Protein AF-A0A7G6YTA0-F1 (afdb_monomer)

Structure (mmCIF, N/CA/C/O backbone):
data_AF-A0A7G6YTA0-F1
#
_entry.id   AF-A0A7G6YTA0-F1
#
loop_
_atom_site.group_PDB
_atom_site.id
_atom_site.type_symbol
_atom_site.label_atom_id
_atom_site.label_alt_id
_atom_site.label_comp_id
_atom_site.label_asym_id
_atom_site.label_entity_id
_atom_site.label_seq_id
_atom_site.pdbx_PDB_ins_code
_atom_site.Cartn_x
_atom_site.Cartn_y
_atom_site.Cartn_z
_atom_site.occupancy
_atom_site.B_iso_or_equiv
_atom_site.auth_seq_id
_atom_site.auth_comp_id
_atom_site.auth_asym_id
_atom_site.auth_atom_id
_atom_site.pdbx_PDB_model_num
ATOM 1 N N . MET A 1 1 ? -22.800 5.486 12.715 1.00 47.81 1 MET A N 1
ATOM 2 C CA . MET A 1 1 ? -21.846 6.496 13.231 1.00 47.81 1 MET A CA 1
ATOM 3 C C . MET A 1 1 ? -22.461 7.460 14.252 1.00 47.81 1 MET A C 1
ATOM 5 O O . MET A 1 1 ? -21.937 7.546 15.353 1.00 47.81 1 MET A O 1
ATOM 9 N N . GLN A 1 2 ? -23.603 8.112 13.969 1.00 45.19 2 GLN A N 1
ATOM 10 C CA . GLN A 1 2 ? -24.261 9.058 14.902 1.00 45.19 2 GLN A CA 1
ATOM 11 C C . GLN A 1 2 ? -24.688 8.468 16.266 1.00 45.19 2 GLN A C 1
ATOM 13 O O . GLN A 1 2 ? -24.854 9.216 17.223 1.00 45.19 2 GLN A O 1
ATOM 18 N N . LEU A 1 3 ? -24.843 7.145 16.382 1.00 51.22 3 LEU A N 1
ATOM 19 C CA . LEU A 1 3 ? -25.181 6.473 17.645 1.00 51.22 3 LEU A CA 1
ATOM 20 C C . LEU A 1 3 ? -23.978 6.293 18.592 1.00 51.22 3 LEU A C 1
ATOM 22 O O . LEU A 1 3 ? -24.170 6.315 19.799 1.00 51.22 3 LEU A O 1
ATOM 26 N N . LEU A 1 4 ? -22.748 6.182 18.070 1.00 53.38 4 LEU A N 1
ATOM 27 C CA . LEU A 1 4 ? -21.542 5.928 18.879 1.00 53.38 4 LEU A CA 1
ATOM 28 C C . LEU A 1 4 ? -21.017 7.183 19.581 1.00 53.38 4 LEU A C 1
ATOM 30 O O . LEU A 1 4 ? -20.584 7.117 20.724 1.00 53.38 4 LEU A O 1
ATOM 34 N N . LEU A 1 5 ? -21.123 8.341 18.925 1.00 53.06 5 LEU A N 1
ATOM 35 C CA . LEU A 1 5 ? -20.780 9.642 19.516 1.00 53.06 5 LEU A CA 1
ATOM 36 C C . LEU A 1 5 ? -21.841 10.149 20.508 1.00 53.06 5 LEU A C 1
ATOM 38 O O . LEU A 1 5 ? -21.578 11.078 21.264 1.00 53.06 5 LEU A O 1
ATOM 42 N N . ARG A 1 6 ? -23.041 9.552 20.509 1.00 55.59 6 ARG A N 1
ATOM 43 C CA . ARG A 1 6 ? -24.108 9.859 21.476 1.00 55.59 6 ARG A CA 1
ATOM 44 C C . ARG A 1 6 ? -23.996 9.059 22.769 1.00 55.59 6 ARG A C 1
ATOM 46 O O . ARG A 1 6 ? -24.686 9.385 23.734 1.00 55.59 6 ARG A O 1
ATOM 53 N N . ASP A 1 7 ? -23.127 8.052 22.814 1.00 65.00 7 ASP A N 1
ATOM 54 C CA . ASP A 1 7 ? -22.809 7.373 24.058 1.00 65.00 7 ASP A CA 1
ATOM 55 C C . ASP A 1 7 ? -21.939 8.287 24.934 1.00 65.00 7 ASP A C 1
ATOM 57 O O . ASP A 1 7 ? -20.710 8.370 24.814 1.00 65.00 7 ASP A O 1
ATOM 61 N N . SER A 1 8 ? -22.612 9.027 25.816 1.00 74.00 8 SER A N 1
ATOM 62 C CA . SER A 1 8 ? -21.974 9.957 26.751 1.00 74.00 8 SER A CA 1
ATOM 63 C C . SER A 1 8 ? -21.026 9.268 27.738 1.00 74.00 8 SER A C 1
ATOM 65 O O . SER A 1 8 ? -20.232 9.940 28.395 1.00 74.00 8 SER A O 1
ATOM 67 N N . LEU A 1 9 ? -21.112 7.943 27.895 1.00 83.56 9 LEU A N 1
ATOM 68 C CA . LEU A 1 9 ? -20.280 7.199 28.828 1.00 83.56 9 LEU A CA 1
ATOM 69 C C . LEU A 1 9 ? -18.907 6.920 28.215 1.00 83.56 9 LEU A C 1
ATOM 71 O O . LEU A 1 9 ? -17.901 7.206 28.867 1.00 83.56 9 LEU A O 1
ATOM 75 N N . LEU A 1 10 ? -18.876 6.462 26.962 1.00 89.19 10 LEU A N 1
ATOM 76 C CA . LEU A 1 10 ? -17.647 6.194 26.212 1.00 89.19 10 LEU A CA 1
ATOM 77 C C . LEU A 1 10 ? -16.920 7.469 25.771 1.00 89.19 10 LEU A C 1
ATOM 79 O O . LEU A 1 10 ? -15.715 7.587 25.981 1.00 89.19 10 LEU A O 1
ATOM 83 N N . SER A 1 11 ? -17.647 8.451 25.234 1.00 88.69 11 SER A N 1
ATOM 84 C CA . SER A 1 11 ? -17.062 9.712 24.734 1.00 88.69 11 SER A CA 1
ATOM 85 C C . SER A 1 11 ? -16.436 10.595 25.822 1.00 88.69 11 SER A C 1
ATOM 87 O O . SER A 1 11 ? -15.623 11.461 25.518 1.00 88.69 11 SER A O 1
ATOM 89 N N . LYS A 1 12 ? -16.773 10.367 27.100 1.00 88.50 12 LYS A N 1
ATOM 90 C CA . LYS A 1 12 ? -16.111 11.013 28.249 1.00 88.50 12 LYS A CA 1
ATOM 91 C C . LYS A 1 12 ? -14.786 10.359 28.642 1.00 88.50 12 LYS A C 1
ATOM 93 O O . LYS A 1 12 ? -14.015 10.982 29.365 1.00 88.50 12 LYS A O 1
ATOM 98 N N . ARG A 1 13 ? -14.557 9.099 28.257 1.00 88.75 13 ARG A N 1
ATOM 99 C CA . ARG A 1 13 ? -13.386 8.311 28.677 1.00 88.75 13 ARG A CA 1
ATOM 100 C C . ARG A 1 13 ? -12.366 8.119 27.560 1.00 88.75 13 ARG A C 1
ATOM 102 O O . ARG A 1 13 ? -11.177 8.063 27.869 1.00 88.75 13 ARG A O 1
ATOM 109 N N . PHE A 1 14 ? -12.834 8.017 26.319 1.00 92.75 14 PHE A N 1
ATOM 110 C CA . PHE A 1 14 ? -12.016 7.731 25.146 1.00 92.75 14 PHE A CA 1
ATOM 111 C C . PHE A 1 14 ? -12.115 8.843 24.107 1.00 92.75 14 PHE A C 1
ATOM 113 O O . PHE A 1 14 ? -13.173 9.455 23.932 1.00 92.75 14 PHE A O 1
ATOM 120 N N . SER A 1 15 ? -11.024 9.073 23.381 1.00 93.38 15 SER A N 1
ATOM 121 C CA . SER A 1 15 ? -11.012 10.009 22.261 1.00 93.38 15 SER A CA 1
ATOM 122 C C . SER A 1 15 ? -11.871 9.498 21.099 1.00 93.38 15 SER A C 1
ATOM 124 O O . SER A 1 15 ? -12.115 8.299 20.938 1.00 93.38 15 SER A O 1
ATOM 126 N N . GLN A 1 16 ? -12.317 10.414 20.233 1.00 92.31 16 GLN A N 1
ATOM 127 C CA . GLN A 1 16 ? -13.095 10.052 19.047 1.00 92.31 16 GLN A CA 1
ATOM 128 C C . GLN A 1 16 ? -12.356 9.036 18.162 1.00 92.31 16 GLN A C 1
ATOM 130 O O . GLN A 1 16 ? -12.967 8.066 17.716 1.00 92.31 16 GLN A O 1
ATOM 135 N N . ARG A 1 17 ? -11.049 9.224 17.930 1.00 92.88 17 ARG A N 1
ATOM 136 C CA . ARG A 1 17 ? -10.236 8.292 17.131 1.00 92.88 17 ARG A CA 1
ATOM 137 C C . ARG A 1 17 ? -10.160 6.910 17.775 1.00 92.88 17 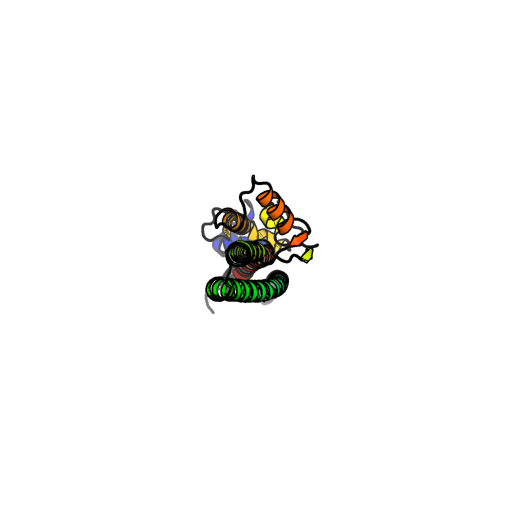ARG A C 1
ATOM 139 O O . ARG A 1 17 ? -10.384 5.920 17.084 1.00 92.88 17 ARG A O 1
ATOM 146 N N . SER A 1 18 ? -9.959 6.841 19.089 1.00 95.44 18 SER A N 1
ATOM 147 C CA . SER A 1 18 ? -9.960 5.581 19.842 1.00 95.44 18 SER A CA 1
ATOM 148 C C . SER A 1 18 ? -11.297 4.842 19.740 1.00 95.44 18 SER A C 1
ATOM 150 O O . SER A 1 18 ? -11.311 3.628 19.543 1.00 95.44 18 SER A O 1
ATOM 152 N N . LEU A 1 19 ? -12.430 5.553 19.772 1.00 95.50 19 LEU A N 1
ATOM 153 C CA . LEU A 1 19 ? -13.756 4.948 19.587 1.00 95.50 19 LEU A CA 1
ATOM 154 C C . LEU A 1 19 ? -14.000 4.455 18.156 1.00 95.50 19 LEU A C 1
ATOM 156 O O . LEU A 1 19 ? -14.593 3.393 17.963 1.00 95.50 19 LEU A O 1
ATOM 160 N N . LEU A 1 20 ? -13.532 5.188 17.145 1.00 95.50 20 LEU A N 1
ATOM 161 C CA . LEU A 1 20 ? -13.615 4.748 15.751 1.00 95.50 20 LEU A CA 1
ATOM 162 C C . LEU A 1 20 ? -12.728 3.524 15.502 1.00 95.50 20 LEU A C 1
ATOM 164 O O . LEU A 1 20 ? -13.143 2.595 14.810 1.00 95.50 20 LEU A O 1
ATOM 168 N N . LEU A 1 21 ? -11.543 3.474 16.108 1.00 96.38 21 LEU A N 1
ATOM 169 C CA . LEU A 1 21 ? -10.673 2.307 16.019 1.00 96.38 21 LEU A CA 1
ATOM 170 C C . LEU A 1 21 ? -11.257 1.109 16.776 1.00 96.38 21 LEU A C 1
ATOM 172 O O . LEU A 1 21 ? -11.223 -0.016 16.284 1.00 96.38 21 LEU A O 1
ATOM 176 N N . ALA A 1 22 ? -11.869 1.343 17.937 1.00 96.00 22 ALA A N 1
ATOM 177 C CA . ALA A 1 22 ? -12.595 0.318 18.673 1.00 96.00 22 ALA A CA 1
ATOM 178 C C . ALA A 1 22 ? -13.790 -0.234 17.879 1.00 96.00 22 ALA A C 1
ATOM 180 O O . ALA A 1 22 ? -14.081 -1.430 17.956 1.00 96.00 22 ALA A O 1
ATOM 181 N N . ASN A 1 23 ? -14.459 0.614 17.091 1.00 95.62 23 ASN A N 1
ATOM 182 C CA . ASN A 1 23 ? -15.482 0.188 16.140 1.00 95.62 23 ASN A CA 1
ATOM 183 C C . ASN A 1 23 ? -14.889 -0.726 15.065 1.00 95.62 23 ASN A C 1
ATOM 185 O O . ASN A 1 23 ? -15.408 -1.819 14.848 1.00 95.62 23 ASN A O 1
ATOM 189 N N . ALA A 1 24 ? -13.771 -0.321 14.456 1.00 95.38 24 ALA A N 1
ATOM 190 C CA . ALA A 1 24 ? -13.069 -1.120 13.453 1.00 95.38 24 ALA A CA 1
ATOM 191 C C . ALA A 1 24 ? -12.620 -2.487 14.004 1.00 95.38 24 ALA A C 1
ATOM 193 O O . ALA A 1 24 ? -12.737 -3.504 13.325 1.00 95.38 24 ALA A O 1
ATOM 194 N N . ALA A 1 25 ? -12.155 -2.527 15.257 1.00 95.88 25 ALA A N 1
ATOM 195 C CA . ALA A 1 25 ? -11.741 -3.750 15.946 1.00 95.88 25 ALA A CA 1
ATOM 196 C C . ALA A 1 25 ? -12.916 -4.611 16.461 1.00 95.88 25 ALA A C 1
ATOM 198 O O . ALA A 1 25 ? -12.704 -5.747 16.895 1.00 95.88 25 ALA A O 1
ATOM 199 N N . GLY A 1 26 ? -14.145 -4.084 16.455 1.00 95.38 26 GLY A N 1
ATOM 200 C CA . GLY A 1 26 ? -15.324 -4.759 16.999 1.00 95.38 26 GLY A CA 1
ATOM 201 C C . GLY A 1 26 ? -15.300 -4.919 18.524 1.00 95.38 26 GLY A C 1
ATOM 202 O O . GLY A 1 26 ? -15.785 -5.929 19.035 1.00 95.38 26 GLY A O 1
ATOM 203 N N . VAL A 1 27 ? -14.716 -3.954 19.248 1.00 96.31 27 VAL A N 1
ATOM 204 C CA . VAL A 1 27 ? -14.552 -3.999 20.720 1.00 96.31 27 VAL A CA 1
ATOM 205 C C . VAL A 1 27 ? -15.395 -2.977 21.487 1.00 96.31 27 VAL A C 1
ATOM 207 O O . VAL A 1 27 ? -15.290 -2.877 22.707 1.00 96.31 27 VAL A O 1
ATOM 210 N N . LEU A 1 28 ? -16.242 -2.208 20.800 1.00 94.12 28 LEU A N 1
ATOM 211 C CA . LEU A 1 28 ? -17.093 -1.197 21.435 1.00 94.12 28 LEU A CA 1
ATOM 212 C C . LEU A 1 28 ? -17.988 -1.739 22.565 1.00 94.12 28 LEU A C 1
ATOM 214 O O . LEU A 1 28 ? -18.007 -1.112 23.625 1.00 94.12 28 LEU A O 1
ATOM 218 N N . PRO A 1 29 ? -18.693 -2.883 22.413 1.00 92.88 29 PRO A N 1
ATOM 219 C CA . PRO A 1 29 ? -19.486 -3.439 23.512 1.00 92.88 29 PRO A CA 1
ATOM 220 C C . PRO A 1 29 ? -18.647 -3.738 24.761 1.00 92.88 29 PRO A C 1
ATOM 222 O O . PRO A 1 29 ? -19.085 -3.505 25.885 1.00 92.88 29 PRO A O 1
ATOM 225 N N . GLN A 1 30 ? -17.420 -4.222 24.565 1.00 94.31 30 GLN A N 1
ATOM 226 C CA . GLN A 1 30 ? -16.483 -4.555 25.630 1.00 94.31 30 GLN A CA 1
ATOM 227 C C . GLN A 1 30 ? -15.945 -3.290 26.307 1.00 94.31 30 GLN A C 1
ATOM 229 O O . GLN A 1 30 ? -15.831 -3.276 27.528 1.00 94.31 30 GLN A O 1
ATOM 234 N N . LEU A 1 31 ? -15.671 -2.218 25.551 1.00 93.69 31 LEU A N 1
ATOM 235 C CA . LEU A 1 31 ? -15.308 -0.917 26.128 1.00 93.69 31 LEU A CA 1
ATOM 236 C C . LEU A 1 31 ? -16.434 -0.347 26.989 1.00 93.69 31 LEU A C 1
ATOM 238 O O . LEU A 1 31 ? -16.180 0.153 28.083 1.00 93.69 31 LEU A O 1
ATOM 242 N N . HIS A 1 32 ? -17.674 -0.428 26.506 1.00 92.75 32 HIS A N 1
ATOM 243 C CA . HIS A 1 32 ? -18.828 0.067 27.250 1.00 92.75 32 HIS A CA 1
ATOM 244 C C . HIS A 1 32 ? -18.972 -0.675 28.583 1.00 92.75 32 HIS A C 1
ATOM 246 O O . HIS A 1 32 ? -19.121 -0.059 29.639 1.00 92.75 32 HIS A O 1
ATOM 252 N N . GLU A 1 33 ? -18.862 -2.003 28.541 1.00 91.62 33 GLU A N 1
ATOM 253 C CA . GLU A 1 33 ? -18.916 -2.842 29.733 1.00 91.62 33 GLU A CA 1
ATOM 254 C C . GLU A 1 33 ? -17.750 -2.573 30.691 1.00 91.62 33 GLU A C 1
ATOM 256 O O . GLU A 1 33 ? -17.959 -2.486 31.899 1.00 91.62 33 GLU A O 1
ATOM 261 N N . LEU A 1 34 ? -16.541 -2.363 30.167 1.00 91.44 34 LEU A N 1
ATOM 262 C CA . LEU A 1 34 ? -15.366 -2.020 30.963 1.00 91.44 34 LEU A CA 1
ATOM 263 C C . LEU A 1 34 ? -15.577 -0.706 31.730 1.00 91.44 34 LEU A C 1
ATOM 265 O O . LEU A 1 34 ? -15.415 -0.682 32.946 1.00 91.44 34 LEU A O 1
ATOM 269 N N . VAL A 1 35 ? -16.044 0.359 31.072 1.00 90.75 35 VAL A N 1
ATOM 270 C CA . VAL A 1 35 ? -16.305 1.648 31.743 1.00 90.75 35 VAL A CA 1
ATOM 271 C C . VAL A 1 35 ? -17.487 1.559 32.719 1.00 90.75 35 VAL A C 1
ATOM 273 O O . VAL A 1 35 ? -17.470 2.192 33.780 1.00 90.75 35 VAL A O 1
ATOM 276 N N . ARG A 1 36 ? -18.511 0.744 32.424 1.00 89.75 36 ARG A N 1
ATOM 277 C CA . ARG A 1 36 ? -19.597 0.446 33.377 1.00 89.75 36 ARG A CA 1
ATOM 278 C C . ARG A 1 36 ? -19.045 -0.214 34.644 1.00 89.75 36 ARG A C 1
ATOM 280 O O . ARG A 1 36 ? -19.402 0.184 35.755 1.00 89.75 36 ARG A O 1
ATOM 287 N N . LEU A 1 37 ? -18.150 -1.187 34.471 1.00 89.06 37 LEU A N 1
ATOM 288 C CA . LEU A 1 37 ? -17.447 -1.874 35.549 1.00 89.06 37 LEU A CA 1
ATOM 289 C C . LEU A 1 37 ? -16.420 -0.991 36.258 1.00 89.06 37 LEU A C 1
ATOM 291 O O . LEU A 1 37 ? -16.059 -1.343 37.368 1.00 89.06 37 LEU A O 1
ATOM 295 N N . GLU A 1 38 ? -15.957 0.131 35.709 1.00 86.50 38 GLU A N 1
ATOM 296 C CA . GLU A 1 38 ? -15.113 1.104 36.429 1.00 86.50 38 GLU A CA 1
ATOM 297 C C . GLU A 1 38 ? -15.947 1.980 37.374 1.00 86.50 38 GLU A C 1
ATOM 299 O O . GLU A 1 38 ? -15.546 2.234 38.507 1.00 86.50 38 GLU A O 1
ATOM 304 N N . ARG A 1 39 ? -17.145 2.395 36.941 1.00 84.44 39 ARG A N 1
ATOM 305 C CA . ARG A 1 39 ? -17.999 3.346 37.678 1.00 84.44 39 ARG A CA 1
ATOM 306 C C . ARG A 1 39 ? -18.851 2.734 38.791 1.00 84.44 39 ARG A C 1
ATOM 308 O O . ARG A 1 39 ? -19.369 3.475 39.622 1.00 84.44 39 ARG A O 1
ATOM 315 N N . ALA A 1 40 ? -19.041 1.416 38.810 1.00 81.38 40 ALA A N 1
ATOM 316 C CA . ALA A 1 40 ? -19.808 0.757 39.869 1.00 81.38 40 ALA A CA 1
ATOM 317 C C . ALA A 1 40 ? -19.120 0.895 41.251 1.00 81.38 40 ALA A C 1
ATOM 319 O O . ALA A 1 40 ? -17.909 1.109 41.344 1.00 81.38 40 ALA A O 1
ATOM 320 N N . THR A 1 41 ? -19.850 0.724 42.354 1.00 71.50 41 THR A N 1
ATOM 321 C CA . THR A 1 41 ? -19.286 0.736 43.723 1.00 71.50 41 THR A CA 1
ATOM 322 C C . THR A 1 41 ? -18.491 -0.553 44.009 1.00 71.50 41 THR A C 1
ATOM 324 O O . THR A 1 41 ? -18.945 -1.625 43.586 1.00 71.50 41 THR A O 1
ATOM 327 N N . PRO A 1 42 ? -17.299 -0.504 44.649 1.00 65.56 42 PRO A N 1
ATOM 328 C CA . PRO A 1 42 ? -16.430 -1.675 44.830 1.00 65.56 42 PRO A CA 1
ATOM 329 C C . PRO A 1 42 ? -17.171 -2.833 45.505 1.00 65.56 42 PRO A C 1
ATOM 331 O O . PRO A 1 42 ? -17.686 -2.679 46.607 1.00 65.56 42 PRO A O 1
ATOM 334 N N . THR A 1 43 ? -17.262 -3.980 44.831 1.00 59.00 43 THR A N 1
ATOM 335 C CA . THR A 1 43 ? -18.029 -5.148 45.296 1.00 59.00 43 THR A CA 1
ATOM 336 C C . THR A 1 43 ? -17.308 -6.445 44.908 1.00 59.00 43 THR A C 1
ATOM 338 O O . THR A 1 43 ? -17.605 -7.061 43.891 1.00 59.00 43 THR A O 1
ATOM 341 N N . GLY A 1 44 ? -16.336 -6.852 45.732 1.00 69.19 44 GLY A N 1
ATOM 342 C CA . GLY A 1 44 ? -15.743 -8.200 45.739 1.00 69.19 44 GLY A CA 1
ATOM 343 C C . GLY A 1 44 ? -14.930 -8.643 44.507 1.00 69.19 44 GLY A C 1
ATOM 344 O O . GLY A 1 44 ? -14.782 -7.924 43.520 1.00 69.19 44 GLY A O 1
ATOM 345 N N . ASN A 1 45 ? -14.412 -9.876 44.579 1.00 77.56 45 ASN A N 1
ATOM 346 C CA . ASN A 1 45 ? -13.495 -10.474 43.591 1.00 77.56 45 ASN A CA 1
ATOM 347 C C . ASN A 1 45 ? -14.154 -10.766 42.226 1.00 77.56 45 ASN A C 1
ATOM 349 O O . ASN A 1 45 ? -13.503 -10.685 41.185 1.00 77.56 45 ASN A O 1
ATOM 353 N N . ALA A 1 46 ? -15.464 -11.031 42.201 1.00 79.12 46 ALA A N 1
ATOM 354 C CA . ALA A 1 46 ? -16.195 -11.320 40.964 1.00 79.12 46 ALA A CA 1
ATOM 355 C C . ALA A 1 46 ? -16.176 -10.138 39.974 1.00 79.12 46 ALA A C 1
ATOM 357 O O . ALA A 1 46 ? -16.147 -10.329 38.759 1.00 79.12 46 ALA A O 1
ATOM 358 N N . ARG A 1 47 ? -16.145 -8.895 40.476 1.00 80.44 47 ARG A N 1
ATOM 359 C CA . ARG A 1 47 ? -16.036 -7.703 39.625 1.00 80.44 47 ARG A CA 1
ATOM 360 C C . ARG A 1 47 ? -14.645 -7.562 39.017 1.00 80.44 47 ARG A C 1
ATOM 362 O O . ARG A 1 47 ? -14.541 -7.219 37.841 1.00 80.44 47 ARG A O 1
ATOM 369 N N . SER A 1 48 ? -13.589 -7.815 39.792 1.00 82.81 48 SER A N 1
ATOM 370 C CA . SER A 1 48 ? -12.221 -7.797 39.260 1.00 82.81 48 SER A CA 1
ATOM 371 C C . SER A 1 48 ? -12.029 -8.858 38.179 1.00 82.81 48 SER A C 1
ATOM 373 O O . SER A 1 48 ? -11.434 -8.558 37.149 1.00 82.81 48 SER A O 1
ATOM 375 N N . GLU A 1 49 ? -12.611 -10.048 38.349 1.00 87.88 49 GLU A N 1
ATOM 376 C CA . GLU A 1 49 ? -12.587 -11.108 37.334 1.00 87.88 49 GLU A CA 1
ATOM 377 C C . GLU A 1 49 ? -13.320 -10.687 36.051 1.00 87.88 49 GLU A C 1
ATOM 379 O O . GLU A 1 49 ? -12.798 -10.854 34.949 1.00 87.88 49 GLU A O 1
ATOM 384 N N . GLN A 1 50 ? -14.505 -10.074 36.171 1.00 89.31 50 GLN A N 1
ATOM 385 C CA . GLN A 1 50 ? -15.248 -9.550 35.019 1.00 89.31 50 GLN A CA 1
ATOM 386 C C . GLN A 1 50 ? -14.482 -8.440 34.290 1.00 89.31 50 GLN A C 1
ATOM 388 O O . GLN A 1 50 ? -14.433 -8.441 33.060 1.00 89.31 50 GLN A O 1
ATOM 393 N N . TYR A 1 51 ? -13.860 -7.519 35.030 1.00 90.06 51 TYR A N 1
ATOM 394 C CA . TYR A 1 51 ? -13.033 -6.455 34.459 1.00 90.06 51 TYR A CA 1
ATOM 395 C C . TYR A 1 51 ? -11.852 -7.037 33.673 1.00 90.06 51 TYR A C 1
ATOM 397 O O . TYR A 1 51 ? -11.666 -6.717 32.498 1.00 90.06 51 TYR A O 1
ATOM 405 N N . GLN A 1 52 ? -11.109 -7.962 34.289 1.00 90.56 52 GLN A N 1
ATOM 406 C CA . GLN A 1 52 ? -9.986 -8.654 33.654 1.00 90.56 52 GLN A CA 1
ATOM 407 C C . GLN A 1 52 ? -10.428 -9.425 32.405 1.00 90.56 52 GLN A C 1
ATOM 409 O O . GLN A 1 52 ? -9.764 -9.351 31.371 1.00 90.56 52 GLN A O 1
ATOM 414 N N . ALA A 1 53 ? -11.579 -10.102 32.449 1.00 92.94 53 ALA A N 1
ATOM 415 C CA . ALA A 1 53 ? -12.120 -10.819 31.300 1.00 92.94 53 ALA A CA 1
ATOM 416 C C . ALA A 1 53 ? -12.456 -9.879 30.126 1.00 92.94 53 ALA A C 1
ATOM 418 O O . ALA A 1 53 ? -12.178 -10.217 28.972 1.00 92.94 53 ALA A O 1
ATOM 419 N N . GLN A 1 54 ? -13.023 -8.691 30.381 1.00 94.31 54 GLN A N 1
ATOM 420 C CA . GLN A 1 54 ? -13.261 -7.706 29.316 1.00 94.31 54 GLN A CA 1
ATOM 421 C C . GLN A 1 54 ? -11.952 -7.152 28.759 1.00 94.31 54 GLN A C 1
ATOM 423 O O . GLN A 1 54 ? -11.793 -7.077 27.540 1.00 94.31 54 GLN A O 1
ATOM 428 N N . GLN A 1 55 ? -10.988 -6.841 29.628 1.00 93.19 55 GLN A N 1
ATOM 429 C CA . GLN A 1 55 ? -9.674 -6.358 29.215 1.00 93.19 55 GLN A CA 1
ATOM 430 C C . GLN A 1 55 ? -8.956 -7.377 28.320 1.00 93.19 55 GLN A C 1
ATOM 432 O O . GLN A 1 55 ? -8.466 -7.020 27.251 1.00 93.19 55 GLN A O 1
ATOM 437 N N . GLN A 1 56 ? -8.972 -8.662 28.685 1.00 94.88 56 GLN A N 1
ATOM 438 C CA . GLN A 1 56 ? -8.403 -9.740 27.870 1.00 94.88 56 GLN A CA 1
ATOM 439 C C . GLN A 1 56 ? -9.073 -9.847 26.493 1.00 94.88 56 GLN A C 1
ATOM 441 O O . GLN A 1 56 ? -8.385 -9.990 25.479 1.00 94.88 56 GLN A O 1
ATOM 446 N N . ARG A 1 57 ? -10.408 -9.740 26.427 1.00 96.69 57 ARG A N 1
ATOM 447 C CA . ARG A 1 57 ? -11.152 -9.759 25.154 1.00 96.69 57 ARG A CA 1
ATOM 448 C C . ARG A 1 57 ? -10.783 -8.576 24.264 1.00 96.69 57 ARG A C 1
ATOM 450 O O . ARG A 1 57 ? -10.596 -8.769 23.063 1.00 96.69 57 ARG A O 1
ATOM 457 N N . ILE A 1 58 ? -10.658 -7.382 24.845 1.00 96.69 58 ILE A N 1
ATOM 458 C CA . ILE A 1 58 ? -10.226 -6.176 24.133 1.00 96.69 58 ILE A CA 1
ATOM 459 C C . ILE A 1 58 ? -8.808 -6.380 23.595 1.00 96.69 58 ILE A C 1
ATOM 461 O O . ILE A 1 58 ? -8.605 -6.291 22.387 1.00 96.69 58 ILE A O 1
ATOM 465 N N . LEU A 1 59 ? -7.848 -6.740 24.451 1.00 96.31 59 LEU A N 1
ATOM 466 C CA . LEU A 1 59 ? -6.449 -6.934 24.057 1.00 96.31 59 LEU A CA 1
ATOM 467 C C . LEU A 1 59 ? -6.291 -7.998 22.965 1.00 96.31 59 LEU A C 1
ATOM 469 O O . LEU A 1 59 ? -5.563 -7.777 22.002 1.00 96.31 59 LEU A O 1
ATOM 473 N N . THR A 1 60 ? -7.026 -9.109 23.053 1.00 97.56 60 THR A N 1
ATOM 474 C CA . THR A 1 60 ? -7.004 -10.167 22.028 1.00 97.56 60 THR A CA 1
ATOM 475 C C . THR A 1 60 ? -7.486 -9.649 20.670 1.00 97.56 60 THR A C 1
ATOM 477 O O . THR A 1 60 ? -6.883 -9.934 19.636 1.00 97.56 60 THR A O 1
ATOM 480 N N . ARG A 1 61 ? -8.559 -8.851 20.651 1.00 97.62 61 ARG A N 1
ATOM 481 C CA . ARG A 1 61 ? -9.099 -8.253 19.420 1.00 97.62 61 ARG A CA 1
ATOM 482 C C . ARG A 1 61 ? -8.179 -7.177 18.8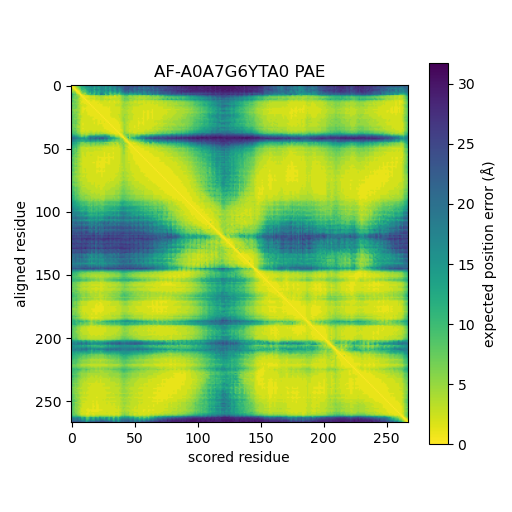45 1.00 97.62 61 ARG A C 1
ATOM 484 O O . ARG A 1 61 ? -8.014 -7.114 17.630 1.00 97.62 61 ARG A O 1
ATOM 491 N N . LEU A 1 62 ? -7.552 -6.372 19.698 1.00 97.19 62 LEU A N 1
ATOM 492 C CA . LEU A 1 62 ? -6.565 -5.376 19.281 1.00 97.19 62 LEU A CA 1
ATOM 493 C C . LEU A 1 62 ? -5.288 -6.027 18.731 1.00 97.19 62 LEU A C 1
ATOM 495 O O . LEU A 1 62 ? -4.744 -5.553 17.736 1.00 97.19 62 LEU A O 1
ATOM 499 N N . LEU A 1 63 ? -4.852 -7.151 19.306 1.00 97.50 63 LEU A N 1
ATOM 500 C CA . LEU A 1 63 ? -3.754 -7.956 18.768 1.00 97.50 63 LEU A CA 1
ATOM 501 C C . LEU A 1 63 ? -4.105 -8.541 17.391 1.00 97.50 63 LEU A C 1
ATOM 503 O O . LEU A 1 63 ? -3.295 -8.476 16.466 1.00 97.50 63 LEU A O 1
ATOM 507 N N . LEU A 1 64 ? -5.326 -9.056 17.219 1.00 97.88 64 LEU A N 1
ATOM 508 C CA . LEU A 1 64 ? -5.807 -9.519 15.914 1.00 97.88 64 LEU A CA 1
ATOM 509 C C . LEU A 1 64 ? -5.828 -8.381 14.880 1.00 97.88 64 LEU A C 1
ATOM 511 O O . LEU A 1 64 ? -5.416 -8.569 13.737 1.00 97.88 64 LEU A O 1
ATOM 515 N N . LEU A 1 65 ? -6.257 -7.181 15.275 1.00 97.69 65 LEU A N 1
ATOM 516 C CA . LEU A 1 65 ? -6.196 -6.014 14.398 1.00 97.69 65 LEU A CA 1
ATOM 517 C C . LEU A 1 65 ? -4.745 -5.658 14.035 1.00 97.69 65 LEU A C 1
ATOM 519 O O . LEU A 1 65 ? -4.453 -5.454 12.861 1.00 97.69 65 LEU A O 1
ATOM 523 N N . SER A 1 66 ? -3.826 -5.643 15.003 1.00 98.00 66 SER A N 1
ATOM 524 C CA . SER A 1 66 ? -2.404 -5.354 14.759 1.00 98.00 66 SER A CA 1
ATOM 525 C C . SER A 1 66 ? -1.763 -6.352 13.790 1.00 98.00 66 SER A C 1
ATOM 527 O O . SER A 1 66 ? -1.087 -5.953 12.843 1.00 98.00 66 SER A O 1
ATOM 529 N N . THR A 1 67 ? -2.032 -7.648 13.962 1.00 98.19 67 THR A N 1
ATOM 530 C CA . THR A 1 67 ? -1.546 -8.695 13.043 1.00 98.19 67 THR A CA 1
ATOM 531 C C . THR A 1 67 ? -2.172 -8.579 11.653 1.00 98.19 67 THR A C 1
ATOM 533 O O . THR A 1 67 ? -1.483 -8.780 10.653 1.00 98.19 67 THR A O 1
ATOM 536 N N . THR A 1 68 ? -3.441 -8.171 11.563 1.00 98.19 68 THR A N 1
ATOM 537 C CA . THR A 1 68 ? -4.109 -7.877 10.284 1.00 98.19 68 THR A CA 1
ATOM 538 C C . THR A 1 68 ? -3.447 -6.693 9.575 1.00 98.19 68 THR A C 1
ATOM 540 O O . THR A 1 68 ? -3.142 -6.783 8.389 1.00 98.19 68 THR A O 1
ATOM 543 N N . ILE A 1 69 ? -3.163 -5.605 10.300 1.00 98.31 69 ILE A N 1
ATOM 544 C CA . ILE A 1 69 ? -2.442 -4.433 9.779 1.00 98.31 69 ILE A CA 1
ATOM 545 C C . ILE A 1 69 ? -1.056 -4.843 9.269 1.00 98.31 69 ILE A C 1
ATOM 547 O O . ILE A 1 69 ? -0.678 -4.477 8.158 1.00 98.31 69 ILE A O 1
ATOM 551 N N . ALA A 1 70 ? -0.312 -5.627 10.055 1.00 98.00 70 ALA A N 1
ATOM 552 C CA . ALA A 1 70 ? 1.009 -6.117 9.670 1.00 98.00 70 ALA A CA 1
ATOM 553 C C . ALA A 1 70 ? 0.955 -6.995 8.410 1.00 98.00 70 ALA A C 1
ATOM 555 O O . ALA A 1 70 ? 1.795 -6.839 7.530 1.00 98.00 70 ALA A O 1
ATOM 556 N N . SER A 1 71 ? -0.057 -7.859 8.297 1.00 98.12 71 SER A N 1
ATOM 557 C CA . SER A 1 71 ? -0.242 -8.735 7.134 1.00 98.12 71 SER A CA 1
ATOM 558 C C . SER A 1 71 ? -0.537 -7.938 5.862 1.00 98.12 71 SER A C 1
ATOM 560 O O . 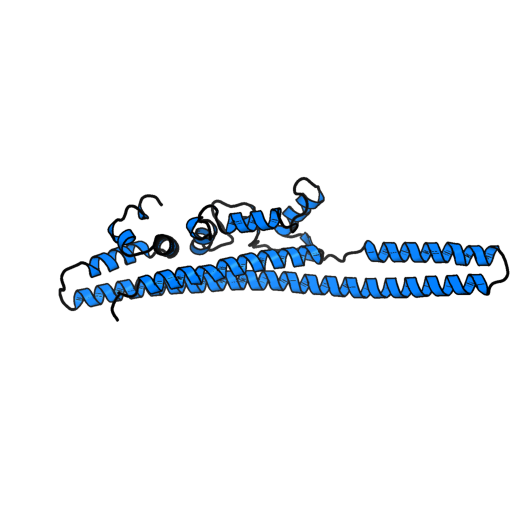SER A 1 71 ? 0.095 -8.171 4.838 1.00 98.12 71 SER A O 1
ATOM 562 N N . VAL A 1 72 ? -1.438 -6.950 5.932 1.00 98.44 72 VAL A N 1
ATOM 563 C CA . VAL A 1 72 ? -1.746 -6.074 4.787 1.00 98.44 72 VAL A CA 1
ATOM 564 C C . VAL A 1 72 ? -0.530 -5.236 4.392 1.00 98.44 72 VAL A C 1
ATOM 566 O O . VAL A 1 72 ? -0.238 -5.091 3.209 1.00 98.44 72 VAL A O 1
ATOM 569 N N . ALA A 1 73 ? 0.205 -4.694 5.367 1.00 98.31 73 ALA A N 1
ATOM 570 C CA . ALA A 1 73 ? 1.427 -3.947 5.087 1.00 98.31 73 ALA A CA 1
ATOM 571 C C . ALA A 1 73 ? 2.506 -4.828 4.438 1.00 98.31 73 ALA A C 1
ATOM 573 O O . ALA A 1 73 ? 3.191 -4.363 3.536 1.00 98.31 73 ALA A O 1
ATOM 574 N N . ALA A 1 74 ? 2.659 -6.081 4.872 1.00 98.19 74 ALA A N 1
ATOM 575 C CA . ALA A 1 74 ? 3.593 -7.021 4.256 1.00 98.19 74 ALA A CA 1
ATOM 576 C C . ALA A 1 74 ? 3.179 -7.379 2.822 1.00 98.19 74 ALA A C 1
ATOM 578 O O . ALA A 1 74 ? 4.027 -7.436 1.943 1.00 98.19 74 ALA A O 1
ATOM 579 N N . GLU A 1 75 ? 1.884 -7.562 2.560 1.00 97.88 75 GLU A N 1
ATOM 580 C CA . GLU A 1 75 ? 1.397 -7.820 1.203 1.00 97.88 75 GLU A CA 1
ATOM 581 C C . GLU A 1 75 ? 1.666 -6.638 0.259 1.00 97.88 75 GLU A C 1
ATOM 583 O O . GLU A 1 75 ? 2.148 -6.836 -0.854 1.00 97.88 75 GLU A O 1
ATOM 588 N N . LEU A 1 76 ? 1.415 -5.406 0.719 1.00 98.50 76 LEU A N 1
ATOM 589 C CA . LEU A 1 76 ? 1.736 -4.187 -0.031 1.00 98.50 76 LEU A CA 1
ATOM 590 C C . LEU A 1 76 ? 3.240 -4.069 -0.319 1.00 98.50 76 LEU A C 1
ATOM 592 O O . LEU A 1 76 ? 3.608 -3.735 -1.440 1.00 98.50 76 LEU A O 1
ATOM 596 N N . ASP A 1 77 ? 4.086 -4.377 0.669 1.00 98.19 77 ASP A N 1
ATOM 597 C CA . ASP A 1 77 ? 5.552 -4.398 0.539 1.00 98.19 77 ASP A CA 1
ATOM 598 C C . ASP A 1 77 ? 6.007 -5.426 -0.501 1.00 98.19 77 ASP A C 1
ATOM 600 O O . ASP A 1 77 ? 6.756 -5.101 -1.413 1.00 98.19 77 ASP A O 1
ATOM 604 N N . CYS A 1 78 ? 5.501 -6.661 -0.413 1.00 97.88 78 CYS A N 1
ATOM 605 C CA . CYS A 1 78 ? 5.850 -7.728 -1.344 1.00 97.88 78 CYS A CA 1
ATOM 606 C C . CYS A 1 78 ? 5.411 -7.413 -2.777 1.00 97.88 78 CYS A C 1
ATOM 608 O O . CYS A 1 78 ? 6.173 -7.656 -3.709 1.00 97.88 78 CYS A O 1
ATOM 610 N N . GLU A 1 79 ? 4.204 -6.878 -2.979 1.00 97.75 79 GLU A N 1
ATOM 611 C CA . GLU A 1 79 ? 3.751 -6.488 -4.319 1.00 97.75 79 GLU A CA 1
ATOM 612 C C . GLU A 1 79 ? 4.508 -5.266 -4.858 1.00 97.75 79 GLU A C 1
ATOM 614 O O . GLU A 1 79 ? 4.746 -5.191 -6.066 1.00 97.75 79 GLU A O 1
ATOM 619 N N . GLY A 1 80 ? 4.902 -4.334 -3.983 1.00 97.88 80 GLY A N 1
ATOM 620 C CA . GLY A 1 80 ? 5.739 -3.187 -4.332 1.00 97.88 80 GLY A CA 1
ATOM 621 C C . GLY A 1 80 ? 7.132 -3.625 -4.775 1.00 97.88 80 GLY A C 1
ATOM 622 O O . GLY A 1 80 ? 7.540 -3.338 -5.897 1.00 97.88 80 GLY A O 1
ATOM 623 N N . GLU A 1 81 ? 7.809 -4.418 -3.947 1.00 98.25 81 GLU A N 1
ATOM 624 C CA . GLU A 1 81 ? 9.128 -4.989 -4.225 1.00 98.25 81 GLU A CA 1
ATOM 625 C C . GLU A 1 81 ? 9.109 -5.878 -5.478 1.00 98.25 81 GLU A C 1
ATOM 627 O O . GLU A 1 81 ? 10.000 -5.799 -6.320 1.00 98.25 81 GLU A O 1
ATOM 632 N N . ARG A 1 82 ? 8.057 -6.686 -5.672 1.00 97.62 82 ARG A N 1
ATOM 633 C CA . ARG A 1 82 ? 7.890 -7.491 -6.893 1.00 97.62 82 ARG A CA 1
ATOM 634 C C . ARG A 1 82 ? 7.837 -6.614 -8.141 1.00 97.62 82 ARG A C 1
ATOM 636 O O . ARG A 1 82 ? 8.428 -6.977 -9.158 1.00 97.62 82 ARG A O 1
ATOM 643 N N . ALA A 1 83 ? 7.116 -5.494 -8.095 1.00 97.69 83 ALA A N 1
ATOM 644 C CA . ALA A 1 83 ? 7.073 -4.559 -9.211 1.00 97.69 83 ALA A CA 1
ATOM 645 C C . ALA A 1 83 ? 8.440 -3.886 -9.423 1.00 97.69 83 ALA A C 1
ATOM 647 O O . ALA A 1 83 ? 8.919 -3.847 -10.556 1.00 97.69 83 ALA A O 1
ATOM 648 N N . ASP A 1 84 ? 9.097 -3.442 -8.351 1.00 97.69 84 ASP A N 1
ATOM 649 C CA . ASP A 1 84 ? 10.376 -2.727 -8.413 1.00 97.69 84 ASP A CA 1
ATOM 650 C C . ASP A 1 84 ? 11.547 -3.601 -8.890 1.00 97.69 84 ASP A C 1
ATOM 652 O O . ASP A 1 84 ? 12.367 -3.165 -9.699 1.00 97.69 84 ASP A O 1
ATOM 656 N N . GLN A 1 85 ? 11.590 -4.875 -8.495 1.00 97.56 85 GLN A N 1
ATOM 657 C CA . GLN A 1 85 ? 12.585 -5.831 -8.993 1.00 97.56 85 GLN A CA 1
ATOM 658 C C . GLN A 1 85 ? 12.456 -6.051 -10.500 1.00 97.56 85 GLN A C 1
ATOM 660 O O . GLN A 1 85 ? 13.455 -6.074 -11.225 1.00 97.56 85 GLN A O 1
ATOM 665 N N . VAL A 1 86 ? 11.223 -6.196 -10.994 1.00 97.50 86 VAL A N 1
ATOM 666 C CA . VAL A 1 86 ? 10.971 -6.355 -12.430 1.00 97.50 86 VAL A CA 1
ATOM 667 C C . VAL A 1 86 ? 11.276 -5.051 -13.171 1.00 97.50 86 VAL A C 1
ATOM 669 O O . VAL A 1 86 ? 11.870 -5.094 -14.249 1.00 97.50 86 VAL A O 1
ATOM 672 N N . ALA A 1 87 ? 10.945 -3.897 -12.585 1.00 96.31 87 ALA A N 1
ATOM 673 C CA . ALA A 1 87 ? 11.302 -2.591 -13.126 1.00 96.31 87 ALA A CA 1
ATOM 674 C C . ALA A 1 87 ? 12.822 -2.446 -13.262 1.00 96.31 87 ALA A C 1
ATOM 676 O O . ALA A 1 87 ? 13.321 -2.172 -14.350 1.00 96.31 87 ALA A O 1
ATOM 677 N N . SER A 1 88 ? 13.562 -2.744 -12.195 1.00 94.69 88 SER A N 1
ATOM 678 C CA . SER A 1 88 ? 15.024 -2.701 -12.147 1.00 94.69 88 SER A CA 1
ATOM 679 C C . SER A 1 88 ? 15.663 -3.641 -13.170 1.00 94.69 88 SER A C 1
ATOM 681 O O . SER A 1 88 ? 16.622 -3.263 -13.843 1.00 94.69 88 SER A O 1
ATOM 683 N N . TYR A 1 89 ? 15.104 -4.841 -13.360 1.00 95.19 89 TYR A N 1
ATOM 684 C CA . TYR A 1 89 ? 15.540 -5.761 -14.413 1.00 95.19 89 TYR A CA 1
ATOM 685 C C . TYR A 1 89 ? 15.353 -5.168 -15.819 1.00 95.19 89 TYR A C 1
ATOM 687 O O . TYR A 1 89 ? 16.270 -5.225 -16.644 1.00 95.19 89 TYR A O 1
ATOM 695 N N . LEU A 1 90 ? 14.185 -4.579 -16.099 1.00 94.94 90 LEU A N 1
ATOM 696 C CA . LEU A 1 90 ? 13.904 -3.937 -17.386 1.00 94.94 90 LEU A CA 1
ATOM 697 C C . LEU A 1 90 ? 14.788 -2.704 -17.615 1.00 94.94 90 LEU A C 1
ATOM 699 O O . LEU A 1 90 ? 15.298 -2.534 -18.723 1.00 94.94 90 LEU A O 1
ATOM 703 N N . THR A 1 91 ? 15.010 -1.893 -16.580 1.00 92.56 91 THR A N 1
ATOM 704 C CA . THR A 1 91 ? 15.897 -0.723 -16.601 1.00 92.56 91 THR A CA 1
ATOM 705 C C . THR A 1 91 ? 17.336 -1.132 -16.897 1.00 92.56 91 THR A C 1
ATOM 707 O O . THR A 1 91 ? 17.956 -0.578 -17.798 1.00 92.56 91 THR A O 1
ATOM 710 N N . GLU A 1 92 ? 17.865 -2.158 -16.228 1.00 92.19 92 GLU A N 1
ATOM 711 C CA . GLU A 1 92 ? 19.218 -2.665 -16.491 1.00 92.19 92 GLU A CA 1
ATOM 712 C C . GLU A 1 92 ? 19.351 -3.214 -17.921 1.00 92.19 92 GLU A C 1
ATOM 714 O O . GLU A 1 92 ? 20.350 -2.979 -18.610 1.00 92.19 92 GLU A O 1
ATOM 719 N N . HIS A 1 93 ? 18.325 -3.914 -18.413 1.00 90.06 93 HIS A N 1
ATOM 720 C CA . HIS A 1 93 ? 18.302 -4.405 -19.787 1.00 90.06 93 HIS A CA 1
ATOM 721 C C . HIS A 1 93 ? 18.256 -3.258 -20.813 1.00 90.06 93 HIS A C 1
ATOM 723 O O . HIS A 1 93 ? 18.954 -3.314 -21.833 1.00 90.06 93 HIS A O 1
ATOM 729 N N . ALA A 1 94 ? 17.468 -2.212 -20.548 1.00 88.94 94 ALA A N 1
ATOM 730 C CA . ALA A 1 94 ? 17.422 -1.001 -21.362 1.00 88.94 94 ALA A CA 1
ATOM 731 C C . ALA A 1 94 ? 18.783 -0.285 -21.360 1.00 88.94 94 ALA A C 1
ATOM 733 O O . ALA A 1 94 ? 19.367 -0.099 -22.427 1.00 88.94 94 ALA A O 1
ATOM 734 N N . ASN A 1 95 ? 19.357 -0.026 -20.182 1.00 89.06 95 ASN A N 1
ATOM 735 C CA . ASN A 1 95 ? 20.636 0.666 -20.005 1.00 89.06 95 ASN A CA 1
ATOM 736 C C . ASN A 1 95 ? 21.788 -0.019 -20.752 1.00 89.06 95 ASN A C 1
ATOM 738 O O . ASN A 1 95 ? 22.553 0.634 -21.463 1.00 89.06 95 ASN A O 1
ATOM 742 N N . ARG A 1 96 ? 21.904 -1.353 -20.669 1.00 89.56 96 ARG A N 1
ATOM 743 C CA . ARG A 1 96 ? 22.942 -2.099 -21.411 1.00 89.56 96 ARG A CA 1
ATOM 744 C C . ARG A 1 96 ? 22.804 -1.938 -22.917 1.00 89.56 96 ARG A C 1
ATOM 746 O O . ARG A 1 96 ? 23.804 -1.901 -23.639 1.00 89.56 96 ARG A O 1
ATOM 753 N N . ARG A 1 97 ? 21.571 -1.890 -23.413 1.00 87.44 97 ARG A N 1
ATOM 754 C CA . ARG A 1 97 ? 21.305 -1.701 -24.836 1.00 87.44 97 ARG A CA 1
ATOM 755 C C . ARG A 1 97 ? 21.592 -0.266 -25.264 1.00 87.44 97 ARG A C 1
ATOM 757 O O . ARG A 1 97 ? 22.261 -0.090 -26.281 1.00 87.44 97 ARG A O 1
ATOM 764 N N . GLU A 1 98 ? 21.152 0.723 -24.495 1.00 88.50 98 GLU A N 1
ATOM 765 C CA . GLU A 1 98 ? 21.456 2.137 -24.735 1.00 88.50 98 GLU A CA 1
ATOM 766 C C . GLU A 1 98 ? 22.966 2.389 -24.751 1.00 88.50 98 GLU A C 1
ATOM 768 O O . GLU A 1 98 ? 23.474 3.036 -25.667 1.00 88.50 98 GLU A O 1
ATOM 773 N N . GLN A 1 99 ? 23.711 1.794 -23.815 1.00 89.31 99 GLN A N 1
ATOM 774 C CA . GLN A 1 99 ? 25.170 1.872 -23.775 1.00 89.31 99 GLN A CA 1
ATOM 775 C C . GLN A 1 99 ? 25.803 1.294 -25.048 1.00 89.31 99 GLN A C 1
ATOM 777 O O . GLN A 1 99 ? 26.668 1.929 -25.650 1.00 89.31 99 GLN A O 1
ATOM 782 N N . ARG A 1 100 ? 25.355 0.116 -25.507 1.00 89.69 100 ARG A N 1
ATOM 783 C CA . ARG A 1 100 ? 25.855 -0.503 -26.751 1.00 89.69 100 ARG A CA 1
ATOM 784 C C . ARG A 1 100 ? 25.557 0.353 -27.982 1.00 89.69 100 ARG A C 1
ATOM 786 O O . ARG A 1 100 ? 26.444 0.533 -28.814 1.00 89.69 100 ARG A O 1
ATOM 793 N N . LEU A 1 101 ? 24.338 0.885 -28.098 1.00 88.62 101 LEU A N 1
ATOM 794 C CA . LEU A 1 101 ? 23.942 1.749 -29.215 1.00 88.62 101 LEU A CA 1
ATOM 795 C C . LEU A 1 101 ? 24.710 3.073 -29.204 1.00 88.62 101 LEU A C 1
ATOM 797 O O . LEU A 1 101 ? 25.151 3.528 -30.255 1.00 88.62 101 LEU A O 1
ATOM 801 N N . THR A 1 102 ? 24.943 3.646 -28.025 1.00 87.94 102 THR A N 1
ATOM 802 C CA . THR A 1 102 ? 25.732 4.872 -27.858 1.00 87.94 102 THR A CA 1
ATOM 803 C C . THR A 1 102 ? 27.188 4.652 -28.262 1.00 87.94 102 THR A C 1
ATOM 805 O O . THR A 1 102 ? 27.724 5.424 -29.053 1.00 87.94 102 THR A O 1
ATOM 808 N N . VAL A 1 103 ? 27.819 3.565 -27.802 1.00 91.06 103 VAL A N 1
ATOM 809 C CA . VAL A 1 103 ? 29.190 3.202 -28.206 1.00 91.06 103 VAL A CA 1
ATOM 810 C C . VAL A 1 103 ? 29.278 2.975 -29.718 1.00 91.06 103 VAL A C 1
ATOM 812 O O . VAL A 1 103 ? 30.205 3.476 -30.352 1.00 91.06 103 VAL A O 1
ATOM 815 N N . LEU A 1 104 ? 28.301 2.283 -30.316 1.00 90.62 104 LEU A N 1
ATOM 816 C CA . LEU A 1 104 ? 28.244 2.083 -31.766 1.00 90.62 104 LEU A CA 1
ATOM 817 C C . LEU A 1 104 ? 28.081 3.411 -32.515 1.00 90.62 104 LEU A C 1
ATOM 819 O O . LEU A 1 104 ? 28.766 3.639 -33.507 1.00 90.62 104 LEU A O 1
ATOM 823 N N . SER A 1 105 ? 27.221 4.302 -32.024 1.00 87.81 105 SER A N 1
ATOM 824 C CA . SER A 1 105 ? 27.009 5.633 -32.594 1.00 87.81 105 SER A CA 1
ATOM 825 C C . SER A 1 105 ? 28.288 6.472 -32.555 1.00 87.81 105 SER A C 1
ATOM 827 O O . SER A 1 105 ? 28.631 7.110 -33.548 1.00 87.81 105 SER A O 1
ATOM 829 N N . ILE A 1 106 ? 29.026 6.438 -31.440 1.00 87.88 106 ILE A N 1
ATOM 830 C CA . ILE A 1 106 ? 30.324 7.114 -31.303 1.00 87.88 106 ILE A CA 1
ATOM 831 C C . ILE A 1 106 ? 31.338 6.522 -32.289 1.00 87.88 106 ILE A C 1
ATOM 833 O O . ILE A 1 106 ? 32.012 7.271 -32.992 1.00 87.88 106 ILE A O 1
ATOM 837 N N . ALA A 1 107 ? 31.425 5.192 -32.384 1.00 89.62 107 ALA A N 1
ATOM 838 C CA . ALA A 1 107 ? 32.353 4.517 -33.288 1.00 89.62 107 ALA A CA 1
ATOM 839 C C . ALA A 1 107 ? 32.054 4.822 -34.767 1.00 89.62 107 ALA A C 1
ATOM 841 O O . ALA A 1 107 ? 32.969 5.150 -35.520 1.00 89.62 107 ALA A O 1
ATOM 842 N N . VAL A 1 108 ? 30.781 4.768 -35.175 1.00 87.31 108 VAL A N 1
ATOM 843 C CA . VAL A 1 108 ? 30.338 5.105 -36.538 1.00 87.31 108 VAL A CA 1
ATOM 844 C C . VAL A 1 108 ? 30.618 6.572 -36.848 1.00 87.31 108 VAL A C 1
ATOM 846 O O . VAL A 1 108 ? 31.170 6.866 -37.909 1.00 87.31 108 VAL A O 1
ATOM 849 N N . GLY A 1 109 ? 30.301 7.485 -35.927 1.00 84.62 109 GLY A N 1
ATOM 850 C CA . GLY A 1 109 ? 30.583 8.911 -36.085 1.00 84.62 109 GLY A CA 1
ATOM 851 C C . GLY A 1 109 ? 32.080 9.195 -36.239 1.00 84.62 109 GLY A C 1
ATOM 852 O O . GLY A 1 109 ? 32.481 9.895 -37.169 1.00 84.62 109 GLY A O 1
ATOM 853 N N . ALA A 1 110 ? 32.917 8.592 -35.388 1.00 86.94 110 ALA A N 1
ATOM 854 C CA . ALA A 1 110 ? 34.371 8.741 -35.440 1.00 86.94 110 ALA A CA 1
ATOM 855 C C . ALA A 1 110 ? 34.971 8.167 -36.734 1.00 86.94 110 ALA A C 1
ATOM 857 O O . ALA A 1 110 ? 35.731 8.854 -37.415 1.00 86.94 110 ALA A O 1
ATOM 858 N N . ALA A 1 111 ? 34.595 6.939 -37.112 1.00 86.31 111 ALA A N 1
ATOM 859 C CA . ALA A 1 111 ? 35.073 6.302 -38.339 1.00 86.31 111 ALA A CA 1
ATOM 860 C C . ALA A 1 111 ? 34.673 7.102 -39.587 1.00 86.31 111 ALA A C 1
ATOM 862 O O . ALA A 1 111 ? 35.489 7.305 -40.484 1.00 86.31 111 ALA A O 1
ATOM 863 N N . SER A 1 112 ? 33.440 7.611 -39.615 1.00 82.88 112 SER A N 1
ATOM 864 C CA . SER A 1 112 ? 32.935 8.425 -40.722 1.00 82.88 112 SER A CA 1
ATOM 865 C C . SER A 1 112 ? 33.669 9.762 -40.829 1.00 82.88 112 SER A C 1
ATOM 867 O O . SER A 1 112 ? 34.034 10.165 -41.930 1.00 82.88 112 SER A O 1
ATOM 869 N N . GLY A 1 113 ? 33.945 10.421 -39.697 1.00 81.25 113 GLY A N 1
ATOM 870 C CA . GLY A 1 113 ? 34.696 11.678 -39.654 1.00 81.25 113 GLY A CA 1
ATOM 871 C C . GLY A 1 113 ? 36.171 11.540 -40.049 1.00 81.25 113 GLY A C 1
ATOM 872 O O . GLY A 1 113 ? 36.723 12.448 -40.661 1.00 81.25 113 GLY A O 1
ATOM 873 N N . ILE A 1 114 ? 36.814 10.408 -39.743 1.00 83.56 114 ILE A N 1
ATOM 874 C CA . ILE A 1 114 ? 38.188 10.128 -40.195 1.00 83.56 114 ILE A CA 1
ATOM 875 C C . ILE A 1 114 ? 38.199 9.766 -41.687 1.00 83.56 114 ILE A C 1
ATOM 877 O O . ILE A 1 114 ? 39.048 10.239 -42.439 1.00 83.56 114 ILE A O 1
ATOM 881 N N . ALA A 1 115 ? 37.244 8.958 -42.153 1.00 77.06 115 ALA A N 1
ATOM 882 C CA . ALA A 1 115 ? 37.183 8.542 -43.553 1.00 77.06 115 ALA A CA 1
ATOM 883 C C . ALA A 1 115 ? 37.011 9.730 -44.519 1.00 77.06 115 ALA A C 1
ATOM 885 O O . ALA A 1 115 ? 37.579 9.713 -45.609 1.00 77.06 115 ALA A O 1
ATOM 886 N N . THR A 1 116 ? 36.290 10.787 -44.126 1.00 77.25 116 THR A N 1
ATOM 887 C CA . THR A 1 116 ? 36.140 11.989 -44.962 1.00 77.25 116 THR A CA 1
ATOM 888 C C . THR A 1 116 ? 37.426 12.802 -45.122 1.00 77.25 116 THR A C 1
ATOM 890 O O . THR A 1 116 ? 37.541 13.524 -46.111 1.00 77.25 116 THR A O 1
ATOM 893 N N . THR A 1 117 ? 38.394 12.690 -44.204 1.00 79.31 117 THR A N 1
ATOM 894 C CA . THR A 1 117 ? 39.679 13.409 -44.293 1.00 79.31 117 THR A CA 1
ATOM 895 C C . THR A 1 117 ? 40.757 12.617 -45.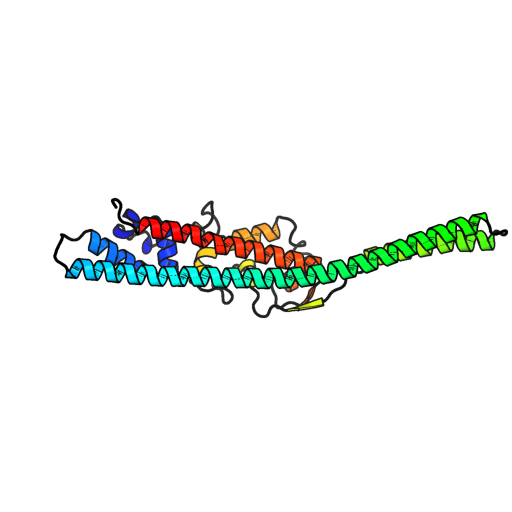028 1.00 79.31 117 THR A C 1
ATOM 897 O O . THR A 1 117 ? 41.624 13.221 -45.652 1.00 79.31 117 THR A O 1
ATOM 900 N N . VAL A 1 118 ? 40.699 11.281 -44.980 1.00 81.19 118 VAL A N 1
ATOM 901 C CA . VAL A 1 118 ? 41.723 10.393 -45.561 1.00 81.19 118 VAL A CA 1
ATOM 902 C C . VAL A 1 118 ? 41.398 9.965 -46.998 1.00 81.19 118 VAL A C 1
ATOM 904 O O . VAL A 1 118 ? 42.310 9.708 -47.778 1.00 81.19 118 VAL A O 1
ATOM 907 N N . LEU A 1 119 ? 40.119 9.864 -47.373 1.00 79.69 119 LEU A N 1
ATOM 908 C CA . LEU A 1 119 ? 39.733 9.382 -48.702 1.00 79.69 119 LEU A CA 1
ATOM 909 C C . LEU A 1 119 ? 39.795 10.492 -49.757 1.00 79.69 119 LEU A C 1
ATOM 911 O O . LEU A 1 119 ? 39.187 11.554 -49.608 1.00 79.69 119 LEU A O 1
ATOM 915 N N . GLU A 1 120 ? 40.465 10.200 -50.869 1.00 74.69 120 GLU A N 1
ATOM 916 C CA . GLU A 1 120 ? 40.529 11.072 -52.039 1.00 74.69 120 GLU A CA 1
ATOM 917 C C . GLU A 1 120 ? 39.356 10.777 -52.987 1.00 74.69 120 GLU A C 1
ATOM 919 O O . GLU A 1 120 ? 39.203 9.672 -53.506 1.00 74.69 120 GLU A O 1
ATOM 924 N N . GLY A 1 121 ? 38.495 11.776 -53.206 1.00 76.62 121 GLY A N 1
ATOM 925 C CA . GLY A 1 121 ? 37.375 11.698 -54.147 1.00 76.62 121 GLY A CA 1
ATOM 926 C C . GLY A 1 121 ? 36.047 12.151 -53.544 1.00 76.62 121 GLY A C 1
ATOM 927 O O . GLY A 1 121 ? 35.603 11.644 -52.514 1.00 76.62 121 GLY A O 1
ATOM 928 N N . ARG A 1 122 ? 35.366 13.082 -54.232 1.00 73.25 122 ARG A N 1
ATOM 929 C CA . ARG A 1 122 ? 34.106 13.688 -53.761 1.00 73.25 122 ARG A CA 1
ATOM 930 C C . ARG A 1 122 ? 33.049 12.636 -53.420 1.00 73.25 122 ARG A C 1
ATOM 932 O O . ARG A 1 122 ? 32.424 12.728 -52.374 1.00 73.25 122 ARG A O 1
ATOM 939 N N . THR A 1 123 ? 32.879 11.611 -54.254 1.00 75.44 123 THR A N 1
ATOM 940 C CA . THR A 1 123 ? 31.868 10.561 -54.043 1.00 75.44 123 THR A CA 1
ATOM 941 C C . THR A 1 123 ? 32.105 9.763 -52.759 1.00 75.44 123 THR A C 1
ATOM 943 O O . THR A 1 123 ? 31.156 9.509 -52.023 1.00 75.44 123 THR A O 1
ATOM 946 N N . ALA A 1 124 ? 33.358 9.415 -52.452 1.00 70.94 124 ALA A N 1
ATOM 947 C CA . ALA A 1 124 ? 33.706 8.694 -51.229 1.00 70.94 124 ALA A CA 1
ATOM 948 C C . ALA A 1 124 ? 33.519 9.584 -49.989 1.00 70.94 124 ALA A C 1
ATOM 950 O O . ALA A 1 124 ? 32.884 9.173 -49.021 1.00 70.94 124 ALA A O 1
ATOM 951 N N . GLN A 1 125 ? 33.969 10.840 -50.047 1.00 72.06 125 GLN A N 1
ATOM 952 C CA . GLN A 1 125 ? 33.788 11.808 -48.961 1.00 72.06 125 GLN A CA 1
ATOM 953 C C . GLN A 1 125 ? 32.304 12.094 -48.670 1.00 72.06 125 GLN A C 1
ATOM 955 O O . GLN A 1 125 ? 31.902 12.111 -47.506 1.00 72.06 125 GLN A O 1
ATOM 960 N N . TYR A 1 126 ? 31.468 12.251 -49.704 1.00 77.00 126 TYR A N 1
ATOM 961 C CA . TYR A 1 126 ? 30.019 12.410 -49.541 1.00 77.00 126 TYR A CA 1
ATOM 962 C C . TYR A 1 126 ? 29.360 11.150 -48.971 1.00 77.00 126 TYR A C 1
ATOM 964 O O . TYR A 1 126 ? 28.507 11.267 -48.091 1.00 77.00 126 TYR A O 1
ATOM 972 N N . ALA A 1 127 ? 29.766 9.958 -49.420 1.00 76.88 127 ALA A N 1
ATOM 973 C CA . ALA A 1 127 ? 29.223 8.696 -48.924 1.00 76.88 127 ALA A CA 1
ATOM 974 C C . ALA A 1 127 ? 29.490 8.500 -47.423 1.00 76.88 127 ALA A C 1
ATOM 976 O O . ALA A 1 127 ? 28.563 8.182 -46.680 1.00 76.88 127 ALA A O 1
ATOM 977 N N . PHE A 1 128 ? 30.717 8.748 -46.954 1.00 78.06 128 PHE A N 1
ATOM 978 C CA . PHE A 1 128 ? 31.059 8.609 -45.534 1.00 78.06 128 PHE A CA 1
ATOM 979 C C . PHE A 1 128 ? 30.537 9.770 -44.678 1.00 78.06 128 PHE A C 1
ATOM 981 O O . PHE A 1 128 ? 30.039 9.530 -43.582 1.00 78.06 128 PHE A O 1
ATOM 988 N N . GLY A 1 129 ? 30.562 11.009 -45.176 1.00 72.88 129 GLY A N 1
ATOM 989 C CA . GLY A 1 129 ? 30.049 12.169 -44.441 1.00 72.88 129 GLY A CA 1
ATOM 990 C C . GLY A 1 129 ? 28.532 12.124 -44.235 1.00 72.88 129 GLY A C 1
ATOM 991 O O . GLY A 1 129 ? 28.052 12.224 -43.106 1.00 72.88 129 GLY A O 1
ATOM 992 N N . ILE A 1 130 ? 27.765 11.927 -45.313 1.00 75.19 130 ILE A N 1
ATOM 993 C CA . ILE A 1 130 ? 26.294 11.889 -45.254 1.00 75.19 130 ILE A CA 1
ATOM 994 C C . ILE A 1 130 ? 25.813 10.544 -44.697 1.00 75.19 130 ILE A C 1
ATOM 996 O O . ILE A 1 130 ? 24.937 10.519 -43.832 1.00 75.19 130 ILE A O 1
ATOM 1000 N N . GLY A 1 131 ? 26.400 9.427 -45.141 1.00 77.50 131 GLY A N 1
ATOM 1001 C CA . GLY A 1 131 ? 26.029 8.089 -44.675 1.00 77.50 131 GLY A CA 1
ATOM 1002 C C . GLY A 1 131 ? 26.334 7.877 -43.193 1.00 77.50 131 GLY A C 1
ATOM 1003 O O . GLY A 1 131 ? 25.490 7.365 -42.460 1.00 77.50 131 GLY A O 1
ATOM 1004 N N . GLY A 1 132 ? 27.494 8.344 -42.727 1.00 75.94 132 GLY A N 1
ATOM 1005 C CA . GLY A 1 132 ? 27.878 8.305 -41.319 1.00 75.94 132 GLY A CA 1
ATOM 1006 C C . GLY A 1 132 ? 26.994 9.161 -40.421 1.00 75.94 132 GLY A C 1
ATOM 1007 O O . GLY A 1 132 ? 26.551 8.701 -39.365 1.00 75.94 132 GLY A O 1
ATOM 1008 N N . GLY A 1 133 ? 26.680 10.386 -40.857 1.00 78.44 133 GLY A N 1
ATOM 1009 C CA . GLY A 1 133 ? 25.759 11.272 -40.144 1.00 78.44 133 GLY A CA 1
ATOM 1010 C C . GLY A 1 133 ? 24.350 10.685 -40.034 1.00 78.44 133 GLY A C 1
ATOM 1011 O O . GLY A 1 133 ? 23.770 10.671 -38.948 1.00 78.44 133 GLY A O 1
ATOM 1012 N N . LEU A 1 134 ? 23.824 10.124 -41.128 1.00 86.50 134 LEU A N 1
ATOM 1013 C CA . LEU A 1 134 ? 22.511 9.475 -41.143 1.00 86.50 134 LEU A CA 1
ATOM 1014 C C . LEU A 1 134 ? 22.477 8.224 -40.253 1.00 86.50 134 LEU A C 1
ATOM 1016 O O . LEU A 1 134 ? 21.538 8.050 -39.479 1.00 86.50 134 LEU A O 1
ATOM 1020 N N . ALA A 1 135 ? 23.506 7.376 -40.318 1.00 82.38 135 ALA A N 1
ATOM 1021 C CA . ALA A 1 135 ? 23.611 6.186 -39.474 1.00 82.38 135 ALA A CA 1
ATOM 1022 C C . ALA A 1 135 ? 23.676 6.547 -37.980 1.00 82.38 135 ALA A C 1
ATOM 1024 O O . ALA A 1 135 ? 22.978 5.943 -37.168 1.00 82.38 135 ALA A O 1
ATOM 1025 N N . THR A 1 136 ? 24.449 7.577 -37.627 1.00 82.44 136 THR A N 1
ATOM 1026 C CA . THR A 1 136 ? 24.532 8.114 -36.258 1.00 82.44 136 THR A CA 1
ATOM 1027 C C . THR A 1 136 ? 23.169 8.634 -35.787 1.00 82.44 136 THR A C 1
ATOM 1029 O O . THR A 1 136 ? 22.736 8.318 -34.681 1.00 82.44 136 THR A O 1
ATOM 1032 N N . ALA A 1 137 ? 22.443 9.371 -36.635 1.00 84.44 137 ALA A N 1
ATOM 1033 C CA . ALA A 1 137 ? 21.107 9.869 -36.310 1.00 84.44 137 ALA A CA 1
ATOM 1034 C C . ALA A 1 137 ? 20.099 8.729 -36.078 1.00 84.44 137 ALA A C 1
ATOM 1036 O O . ALA A 1 137 ? 19.346 8.764 -35.105 1.00 84.44 137 ALA A O 1
ATOM 1037 N N . ILE A 1 138 ? 20.115 7.691 -36.923 1.00 85.31 138 ILE A N 1
ATOM 1038 C CA . ILE A 1 138 ? 19.265 6.502 -36.756 1.00 85.31 138 ILE A CA 1
ATOM 1039 C C . ILE A 1 138 ? 19.590 5.789 -35.440 1.00 85.31 138 ILE A C 1
ATOM 1041 O O . ILE A 1 138 ? 18.674 5.445 -34.695 1.00 85.31 138 ILE A O 1
ATOM 1045 N N . LEU A 1 139 ? 20.874 5.594 -35.125 1.00 85.00 139 LEU A N 1
ATOM 1046 C CA . LEU A 1 139 ? 21.297 4.981 -33.864 1.00 85.00 139 LEU A CA 1
ATOM 1047 C C . LEU A 1 139 ? 20.839 5.802 -32.654 1.00 85.00 139 LEU A C 1
ATOM 1049 O O . LEU A 1 139 ? 20.306 5.224 -31.711 1.00 85.00 139 LEU A O 1
ATOM 1053 N N . GLY A 1 140 ? 20.948 7.132 -32.711 1.00 84.56 140 GLY A N 1
ATOM 1054 C CA . GLY A 1 140 ? 20.428 8.022 -31.670 1.00 84.56 140 GLY A CA 1
ATOM 1055 C C . GLY A 1 140 ? 18.912 7.899 -3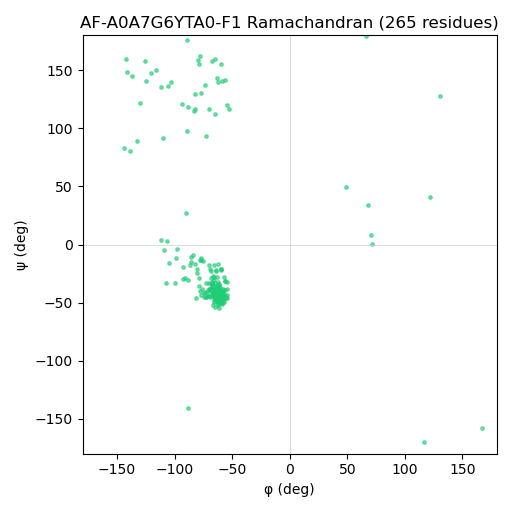1.474 1.00 84.56 140 GLY A C 1
ATOM 1056 O O . GLY A 1 140 ? 18.438 7.813 -30.344 1.00 84.56 140 GLY A O 1
ATOM 1057 N N . VAL A 1 141 ? 18.140 7.812 -32.562 1.00 84.31 141 VAL A N 1
ATOM 1058 C CA . VAL A 1 141 ? 16.685 7.584 -32.493 1.00 84.31 141 VAL A CA 1
ATOM 1059 C C . VAL A 1 141 ? 16.356 6.201 -31.920 1.00 84.31 141 VAL A C 1
ATOM 1061 O O . VAL A 1 141 ? 15.430 6.073 -31.118 1.00 84.31 141 VAL A O 1
ATOM 1064 N N . LEU A 1 142 ? 17.109 5.158 -32.283 1.00 83.62 142 LEU A N 1
ATOM 1065 C CA . LEU A 1 142 ? 16.921 3.805 -31.747 1.00 83.62 142 LEU A CA 1
ATOM 1066 C C . LEU A 1 142 ? 17.206 3.723 -30.243 1.00 83.62 142 LEU A C 1
ATOM 1068 O O . LEU A 1 142 ? 16.531 2.960 -29.553 1.00 83.62 142 LEU A O 1
ATOM 1072 N N . THR A 1 143 ? 18.156 4.516 -29.741 1.00 82.44 143 THR A N 1
ATOM 1073 C CA . THR A 1 143 ? 18.412 4.659 -28.300 1.00 82.44 143 THR A CA 1
ATOM 1074 C C . THR A 1 143 ? 17.189 5.228 -27.573 1.00 82.44 143 THR A C 1
ATOM 1076 O O . THR A 1 143 ? 16.864 4.762 -26.494 1.00 82.44 143 THR A O 1
ATOM 1079 N N . LEU A 1 144 ? 16.452 6.167 -28.179 1.00 77.06 144 LEU A N 1
ATOM 1080 C CA . LEU A 1 144 ? 15.326 6.864 -27.532 1.00 77.06 144 LEU A CA 1
ATOM 1081 C C . LEU A 1 144 ? 13.964 6.154 -27.629 1.00 77.06 144 LEU A C 1
ATOM 1083 O O . LEU A 1 144 ? 13.025 6.529 -26.932 1.00 77.06 144 LEU A O 1
ATOM 1087 N N . THR A 1 145 ? 13.796 5.195 -28.541 1.00 70.50 145 THR A N 1
ATOM 1088 C CA . THR A 1 145 ? 12.457 4.710 -28.947 1.00 70.50 145 THR A CA 1
ATOM 1089 C C . THR A 1 145 ? 12.089 3.330 -28.416 1.00 70.50 145 THR A C 1
ATOM 1091 O O . THR A 1 145 ? 11.028 2.807 -28.762 1.00 70.50 145 THR A O 1
ATOM 1094 N N . SER A 1 146 ? 12.932 2.702 -27.596 1.00 68.75 146 SER A N 1
ATOM 1095 C CA . SER A 1 146 ? 12.805 1.270 -27.340 1.00 68.75 146 SER A CA 1
ATOM 1096 C C . SER A 1 146 ? 12.881 0.907 -25.860 1.00 68.75 146 SER A C 1
ATOM 1098 O O . SER A 1 146 ? 13.936 0.541 -25.351 1.00 68.75 146 SER A O 1
ATOM 1100 N N . ASN A 1 147 ? 11.716 0.919 -25.211 1.00 81.75 147 ASN A N 1
ATOM 1101 C CA . ASN A 1 147 ? 11.554 0.464 -23.833 1.00 81.75 147 ASN A CA 1
ATOM 1102 C C . ASN A 1 147 ? 11.138 -1.014 -23.821 1.00 81.75 147 ASN A C 1
ATOM 1104 O O . ASN A 1 147 ? 10.107 -1.356 -24.411 1.00 81.75 147 ASN A O 1
ATOM 1108 N N . PRO A 1 148 ? 11.917 -1.913 -23.196 1.00 89.19 148 PRO A N 1
ATOM 1109 C CA . PRO A 1 148 ? 11.504 -3.299 -23.037 1.00 89.19 148 PRO A CA 1
ATOM 1110 C C . PRO A 1 148 ? 10.246 -3.368 -22.163 1.00 89.19 148 PRO A C 1
ATOM 1112 O O . PRO A 1 148 ? 10.093 -2.596 -21.216 1.00 89.19 148 PRO A O 1
ATOM 1115 N N . THR A 1 149 ? 9.348 -4.297 -22.491 1.00 94.31 149 THR A N 1
ATOM 1116 C CA . THR A 1 149 ? 8.116 -4.525 -21.728 1.00 94.31 149 THR A CA 1
ATOM 1117 C C . THR A 1 149 ? 7.993 -5.979 -21.303 1.00 94.31 149 THR A C 1
ATOM 1119 O O . THR A 1 149 ? 8.588 -6.869 -21.913 1.00 94.31 149 THR A O 1
ATOM 1122 N N . VAL A 1 150 ? 7.206 -6.222 -20.259 1.00 96.12 150 VAL A N 1
ATOM 1123 C CA . VAL A 1 150 ? 6.918 -7.557 -19.728 1.00 96.12 150 VAL A CA 1
ATOM 1124 C C . VAL A 1 150 ? 5.439 -7.685 -19.389 1.00 96.12 150 VAL A C 1
ATOM 1126 O O . VAL A 1 150 ? 4.812 -6.725 -18.943 1.00 96.12 150 VAL A O 1
ATOM 1129 N N . LEU A 1 151 ? 4.869 -8.874 -19.588 1.00 97.06 151 LEU A N 1
ATOM 1130 C CA . LEU A 1 151 ? 3.533 -9.179 -19.088 1.00 97.06 151 LEU A CA 1
ATOM 1131 C C . LEU A 1 151 ? 3.583 -9.284 -17.558 1.00 97.06 151 LEU A C 1
ATOM 1133 O O . LEU A 1 151 ? 4.235 -10.174 -17.016 1.00 97.06 151 LEU A O 1
ATOM 1137 N N . PHE A 1 152 ? 2.873 -8.393 -16.872 1.00 96.81 152 PHE A N 1
ATOM 1138 C CA . PHE A 1 152 ? 2.791 -8.356 -15.416 1.00 96.81 152 PHE A CA 1
ATOM 1139 C C . PHE A 1 152 ? 1.32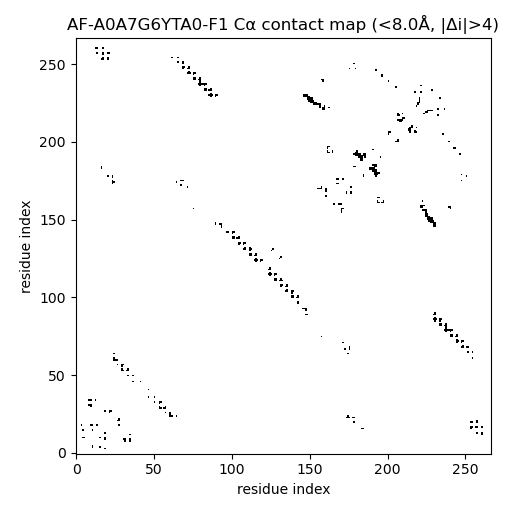4 -8.282 -14.986 1.00 96.81 152 PHE A C 1
ATOM 1141 O O . PHE A 1 152 ? 0.591 -7.367 -15.368 1.00 96.81 152 PHE A O 1
ATOM 1148 N N . THR A 1 153 ? 0.887 -9.262 -14.196 1.00 96.25 153 THR A N 1
ATOM 1149 C CA . THR A 1 153 ? -0.507 -9.409 -13.753 1.00 96.25 153 THR A CA 1
ATOM 1150 C C . THR A 1 153 ? -0.640 -9.269 -12.244 1.00 96.25 153 THR A C 1
ATOM 1152 O O . THR A 1 153 ? 0.254 -9.658 -11.482 1.00 96.25 153 THR A O 1
ATOM 1155 N N . HIS A 1 154 ? -1.795 -8.778 -11.803 1.00 94.44 154 HIS A N 1
ATOM 1156 C CA . HIS A 1 154 ? -2.135 -8.601 -10.390 1.00 94.44 154 HIS A CA 1
ATOM 1157 C C . HIS A 1 154 ? -3.593 -9.018 -10.132 1.00 94.44 154 HIS A C 1
ATOM 1159 O O . HIS A 1 154 ? -4.476 -8.173 -10.022 1.00 94.44 154 HIS A O 1
ATOM 1165 N N . PRO A 1 155 ? -3.870 -10.334 -10.001 1.00 87.81 155 PRO A N 1
ATOM 1166 C CA . PRO A 1 155 ? -5.230 -10.844 -9.782 1.00 87.81 155 PRO A CA 1
ATOM 1167 C C . PRO A 1 155 ? -5.932 -10.216 -8.572 1.00 87.81 155 PRO A C 1
ATOM 1169 O O . PRO A 1 155 ? -7.145 -10.023 -8.582 1.00 87.81 155 PRO A O 1
ATOM 1172 N N . ARG A 1 156 ? -5.155 -9.873 -7.537 1.00 92.81 156 ARG A N 1
ATOM 1173 C CA . ARG A 1 156 ? -5.597 -9.104 -6.376 1.00 92.81 156 ARG A CA 1
ATOM 1174 C C . ARG A 1 156 ? -4.951 -7.723 -6.413 1.00 92.81 156 ARG A C 1
ATOM 1176 O O . ARG A 1 156 ? -3.840 -7.530 -5.929 1.00 92.81 156 ARG A O 1
ATOM 1183 N N . ASN A 1 157 ? -5.633 -6.763 -7.029 1.00 95.94 157 ASN A N 1
ATOM 1184 C CA . ASN A 1 157 ? -5.081 -5.428 -7.211 1.00 95.94 157 ASN A CA 1
ATOM 1185 C C . ASN A 1 157 ? -5.409 -4.502 -6.030 1.00 95.94 157 ASN A C 1
ATOM 1187 O O . ASN A 1 157 ? -6.470 -3.884 -5.980 1.00 95.94 157 ASN A O 1
ATOM 1191 N N . LEU A 1 158 ? -4.454 -4.366 -5.108 1.00 96.81 158 LEU A N 1
ATOM 1192 C CA . LEU A 1 158 ? -4.551 -3.495 -3.929 1.00 96.81 158 LEU A CA 1
ATOM 1193 C C . LEU A 1 158 ? -4.753 -2.006 -4.276 1.00 96.81 158 LEU A C 1
ATOM 1195 O O . LEU A 1 158 ? -5.292 -1.253 -3.472 1.00 96.81 158 LEU A O 1
ATOM 1199 N N . LEU A 1 159 ? -4.381 -1.571 -5.484 1.00 97.31 159 LEU A N 1
ATOM 1200 C CA . LEU A 1 159 ? -4.570 -0.183 -5.918 1.00 97.31 159 LEU A CA 1
ATOM 1201 C C . LEU A 1 159 ? -5.999 0.109 -6.404 1.00 97.31 159 LEU A C 1
ATOM 1203 O O . LEU A 1 159 ? -6.433 1.262 -6.386 1.00 97.31 159 LEU A O 1
ATOM 1207 N N . ALA A 1 160 ? -6.729 -0.914 -6.856 1.00 96.44 160 ALA A N 1
ATOM 1208 C CA . ALA A 1 160 ? -7.985 -0.743 -7.582 1.00 96.44 160 ALA A CA 1
ATOM 1209 C C . ALA A 1 160 ? -9.090 -0.129 -6.710 1.00 96.44 160 ALA A C 1
ATOM 1211 O O . ALA A 1 160 ? -9.700 0.865 -7.104 1.00 96.44 160 ALA A O 1
ATOM 1212 N N . ASP A 1 161 ? -9.307 -0.677 -5.513 1.00 96.25 161 ASP A N 1
ATOM 1213 C CA . ASP A 1 161 ? -10.370 -0.219 -4.608 1.00 96.25 161 ASP A CA 1
ATOM 1214 C C . ASP A 1 161 ? -10.095 1.201 -4.082 1.00 96.25 161 ASP A C 1
ATOM 1216 O O . ASP A 1 161 ? -11.027 1.986 -3.899 1.00 96.25 161 ASP A O 1
ATOM 1220 N N . ILE A 1 162 ? -8.816 1.564 -3.905 1.00 96.75 162 ILE A N 1
ATOM 1221 C CA . ILE A 1 162 ? -8.396 2.927 -3.544 1.00 96.75 162 ILE A CA 1
ATOM 1222 C C . ILE A 1 162 ? -8.716 3.902 -4.678 1.00 96.75 162 ILE A C 1
ATOM 1224 O O . ILE A 1 162 ? -9.300 4.957 -4.440 1.00 96.75 162 ILE A O 1
ATOM 1228 N N . TRP A 1 163 ? -8.360 3.547 -5.915 1.00 94.88 163 TRP A N 1
ATOM 1229 C CA . TRP A 1 163 ? -8.610 4.387 -7.086 1.00 94.88 163 TRP A CA 1
ATOM 1230 C C . TRP A 1 163 ? -10.100 4.622 -7.342 1.00 94.88 163 TRP A C 1
ATOM 1232 O O . TRP A 1 163 ? -10.511 5.735 -7.677 1.00 94.88 163 TRP A O 1
ATOM 1242 N N . GLN A 1 164 ? -10.903 3.571 -7.182 1.00 93.44 164 GLN A N 1
ATOM 1243 C CA . GLN A 1 164 ? -12.347 3.616 -7.395 1.00 93.44 164 GLN A CA 1
ATOM 1244 C C . GLN A 1 164 ? -13.101 4.268 -6.232 1.00 93.44 164 GLN A C 1
ATOM 1246 O O . GLN A 1 164 ? -14.273 4.593 -6.398 1.00 93.44 164 GLN A O 1
ATOM 1251 N N . GLU A 1 165 ? -12.446 4.459 -5.080 1.00 92.44 165 GLU A N 1
ATOM 1252 C CA . GLU A 1 165 ? -13.095 4.837 -3.820 1.00 92.44 165 GLU A CA 1
ATOM 1253 C C . GLU A 1 165 ? -14.305 3.936 -3.532 1.00 92.44 165 GLU A C 1
ATOM 1255 O O . GLU A 1 165 ? -15.421 4.397 -3.284 1.00 92.44 165 GLU A O 1
ATOM 1260 N N . ALA A 1 166 ? -14.083 2.623 -3.627 1.00 93.25 166 ALA A N 1
ATOM 1261 C CA . ALA A 1 166 ? -15.156 1.645 -3.542 1.00 93.25 166 ALA A CA 1
ATOM 1262 C C . ALA A 1 166 ? -15.908 1.749 -2.195 1.00 93.25 166 ALA A C 1
ATOM 1264 O O . ALA A 1 166 ? -15.294 1.916 -1.142 1.00 93.25 166 ALA A O 1
ATOM 1265 N N . PRO A 1 167 ? -17.244 1.600 -2.159 1.00 90.81 167 PRO A N 1
ATOM 1266 C CA . PRO A 1 167 ? -17.983 1.648 -0.894 1.00 90.81 167 PRO A CA 1
ATOM 1267 C C . PRO A 1 167 ? -17.582 0.507 0.057 1.00 90.81 167 PRO A C 1
ATOM 1269 O O . PRO A 1 167 ? -17.670 0.641 1.276 1.00 90.81 167 PRO A O 1
ATOM 1272 N N . GLN A 1 168 ? -17.130 -0.617 -0.500 1.00 92.94 168 GLN A N 1
ATOM 1273 C CA . GLN A 1 168 ? -16.590 -1.770 0.209 1.00 92.94 168 GLN A CA 1
ATOM 1274 C C . GLN A 1 168 ? -15.413 -2.322 -0.588 1.00 92.94 168 GLN A C 1
ATOM 1276 O O . GLN A 1 168 ? -15.416 -2.246 -1.815 1.00 92.94 168 GLN A O 1
ATOM 1281 N N . SER A 1 169 ? -14.435 -2.894 0.108 1.00 95.81 169 SER A N 1
ATOM 1282 C CA . SER A 1 169 ? -13.249 -3.463 -0.517 1.00 95.81 169 SER A CA 1
ATOM 1283 C C . SER A 1 169 ? -13.219 -4.981 -0.380 1.00 95.81 169 SER A C 1
ATOM 1285 O O . SER A 1 169 ? -13.447 -5.519 0.703 1.00 95.81 169 SER A O 1
ATOM 1287 N N . ASN A 1 170 ? -12.884 -5.654 -1.482 1.00 91.88 170 ASN A N 1
ATOM 1288 C CA . ASN A 1 170 ? -12.537 -7.079 -1.487 1.00 91.88 170 ASN A CA 1
ATOM 1289 C C . ASN A 1 170 ? -11.015 -7.281 -1.339 1.00 91.88 170 ASN A C 1
ATOM 1291 O O . ASN A 1 170 ? -10.553 -8.360 -0.961 1.00 91.88 170 ASN A O 1
ATOM 1295 N N . ALA A 1 171 ? -10.230 -6.238 -1.628 1.00 94.19 171 ALA A N 1
ATOM 1296 C CA . ALA A 1 171 ? -8.775 -6.225 -1.518 1.00 94.19 171 ALA A CA 1
ATOM 1297 C C . ALA A 1 171 ? -8.263 -5.875 -0.105 1.00 94.19 171 ALA A C 1
ATOM 1299 O O . ALA A 1 171 ? -7.105 -6.136 0.211 1.00 94.19 171 ALA A O 1
ATOM 1300 N N . TYR A 1 172 ? -9.098 -5.340 0.785 1.00 97.44 172 TYR A N 1
ATOM 1301 C CA . TYR A 1 172 ? -8.705 -4.977 2.147 1.00 97.44 172 TYR A CA 1
ATOM 1302 C C . TYR A 1 172 ? -9.606 -5.638 3.193 1.00 97.44 172 TYR A C 1
ATOM 1304 O O . TYR A 1 172 ? -10.824 -5.674 3.024 1.00 97.44 172 TYR A O 1
ATOM 1312 N N . PRO A 1 173 ? -9.046 -6.113 4.323 1.00 97.38 173 PRO A N 1
ATOM 1313 C CA . PRO A 1 173 ? -9.848 -6.523 5.468 1.00 97.38 173 PRO A CA 1
ATOM 1314 C C . PRO A 1 173 ? -10.766 -5.378 5.936 1.00 97.38 173 PRO A C 1
ATOM 1316 O O . PRO A 1 173 ? -10.304 -4.233 5.988 1.00 97.38 173 PRO A O 1
ATOM 1319 N N . PRO A 1 174 ? -12.017 -5.651 6.361 1.00 96.38 174 PRO A N 1
ATOM 1320 C CA . PRO A 1 174 ? -12.994 -4.603 6.675 1.00 96.38 174 PRO A CA 1
ATOM 1321 C C . PRO A 1 174 ? -12.513 -3.561 7.691 1.00 96.38 174 PRO A C 1
ATOM 1323 O O . PRO A 1 174 ? -12.775 -2.374 7.523 1.00 96.38 174 PRO A O 1
ATOM 1326 N N . ALA A 1 175 ? -11.773 -3.985 8.720 1.00 96.12 175 ALA A N 1
ATOM 1327 C CA . ALA A 1 175 ? -11.235 -3.078 9.733 1.00 96.12 175 ALA A CA 1
ATOM 1328 C C . ALA A 1 175 ? -10.198 -2.101 9.154 1.00 96.12 175 ALA A C 1
ATOM 1330 O O . ALA A 1 175 ? -10.216 -0.917 9.479 1.00 96.12 175 ALA A O 1
ATOM 1331 N N . VAL A 1 176 ? -9.320 -2.583 8.269 1.00 97.94 176 VAL A N 1
ATOM 1332 C CA . VAL A 1 176 ? -8.313 -1.748 7.599 1.00 97.94 176 VAL A CA 1
ATOM 1333 C C . VAL A 1 176 ? -8.992 -0.833 6.586 1.00 97.94 176 VAL A C 1
ATOM 1335 O O . VAL A 1 176 ? -8.713 0.362 6.570 1.00 97.94 176 VAL A O 1
ATOM 1338 N N . TRP A 1 177 ? -9.937 -1.361 5.800 1.00 97.94 177 TRP A N 1
ATOM 1339 C CA . TRP A 1 177 ? -10.702 -0.563 4.843 1.00 97.94 177 TRP A CA 1
ATOM 1340 C C . TRP A 1 177 ? -11.460 0.578 5.521 1.00 97.94 177 TRP A C 1
ATOM 1342 O O . TRP A 1 177 ? -11.418 1.712 5.048 1.00 97.94 177 TRP A O 1
ATOM 1352 N N . TYR A 1 178 ? -12.094 0.302 6.662 1.00 97.06 178 TYR A N 1
ATOM 1353 C CA . TYR A 1 178 ? -12.780 1.313 7.460 1.00 97.06 178 TYR A CA 1
ATOM 1354 C C . TYR A 1 178 ? -11.835 2.448 7.863 1.00 97.06 178 TYR A C 1
ATOM 1356 O O . TYR A 1 178 ? -12.164 3.612 7.673 1.00 97.06 178 TYR A O 1
ATOM 1364 N N . VAL A 1 179 ? -10.635 2.129 8.356 1.00 96.56 179 VAL A N 1
ATOM 1365 C CA . VAL A 1 179 ? -9.650 3.153 8.739 1.00 96.56 179 VAL A CA 1
ATOM 1366 C C . VAL A 1 179 ? -9.156 3.948 7.526 1.00 96.56 179 VAL A C 1
ATOM 1368 O O . VAL A 1 179 ? -9.019 5.167 7.603 1.00 96.56 179 VAL A O 1
ATOM 1371 N N . LEU A 1 180 ? -8.938 3.291 6.383 1.00 97.25 180 LEU A N 1
ATOM 1372 C CA . LEU A 1 180 ? -8.512 3.963 5.151 1.00 97.25 180 LEU A CA 1
ATOM 1373 C C . LEU A 1 180 ? -9.583 4.902 4.575 1.00 97.25 180 LEU A C 1
ATOM 1375 O O . LEU A 1 180 ? -9.235 5.870 3.894 1.00 97.25 180 LEU A O 1
ATOM 1379 N N . THR A 1 181 ? -10.863 4.629 4.837 1.00 96.81 181 THR A N 1
ATOM 1380 C CA . THR A 1 181 ? -12.007 5.354 4.258 1.00 96.81 181 THR A CA 1
ATOM 1381 C C . THR A 1 181 ? -12.694 6.324 5.218 1.00 96.81 181 THR A C 1
ATOM 1383 O O . THR A 1 181 ? -13.394 7.220 4.754 1.00 96.81 181 THR A O 1
ATOM 1386 N N . GLU A 1 182 ? -12.455 6.226 6.525 1.00 95.81 182 GLU A N 1
ATOM 1387 C CA . GLU A 1 182 ? -12.995 7.137 7.537 1.00 95.81 182 GLU A CA 1
ATOM 1388 C C . GLU A 1 182 ? -12.144 8.428 7.640 1.00 95.81 182 GLU A C 1
ATOM 1390 O O . GLU A 1 182 ? -10.968 8.366 8.018 1.00 95.81 182 GLU A O 1
ATOM 1395 N N . PRO A 1 183 ? -12.704 9.620 7.335 1.00 95.19 183 PRO A N 1
ATOM 1396 C CA . PRO A 1 183 ? -11.954 10.878 7.321 1.00 95.19 183 PRO A CA 1
ATOM 1397 C C . PRO A 1 183 ? -11.241 11.223 8.626 1.00 95.19 183 PRO A C 1
ATOM 1399 O O . PRO A 1 183 ? -10.172 11.831 8.578 1.00 95.19 183 PRO A O 1
ATOM 1402 N N . ALA A 1 184 ? -11.783 10.820 9.780 1.00 93.44 184 ALA A N 1
ATOM 1403 C CA . ALA A 1 184 ? -11.211 11.142 11.088 1.00 93.44 184 ALA A CA 1
ATOM 1404 C C . ALA A 1 184 ? -9.775 10.621 11.302 1.00 93.44 184 ALA A C 1
ATOM 1406 O O . ALA A 1 184 ? -9.059 11.157 12.155 1.00 93.44 184 ALA A O 1
ATOM 1407 N N . PHE A 1 185 ? -9.341 9.609 10.540 1.00 93.88 185 PHE A N 1
ATOM 1408 C CA . PHE A 1 185 ? -7.974 9.076 10.591 1.00 93.88 185 PHE A CA 1
ATOM 1409 C C . PHE A 1 185 ? -6.973 9.861 9.735 1.00 93.88 185 PHE A C 1
ATOM 1411 O O . PHE A 1 185 ? -5.769 9.650 9.847 1.00 93.88 185 PHE A O 1
ATOM 1418 N N . SER A 1 186 ? -7.426 10.803 8.904 1.00 91.62 186 SER A N 1
ATOM 1419 C CA . SER A 1 186 ? -6.511 11.722 8.227 1.00 91.62 186 SER A CA 1
ATOM 1420 C C . SER A 1 186 ? -6.074 12.863 9.149 1.00 91.62 186 SER A C 1
ATOM 1422 O O . SER A 1 186 ? -6.752 13.212 10.118 1.00 91.62 186 SER A O 1
ATOM 1424 N N . ASN A 1 187 ? -4.944 13.496 8.819 1.00 83.00 187 ASN A N 1
ATOM 1425 C CA . ASN A 1 187 ? -4.381 14.602 9.603 1.00 83.00 187 ASN A CA 1
ATOM 1426 C C . ASN A 1 187 ? -5.358 15.771 9.795 1.00 83.00 187 ASN A C 1
ATOM 1428 O O . ASN A 1 187 ? -5.397 16.355 10.873 1.00 83.00 187 ASN A O 1
ATOM 1432 N N . GLN A 1 188 ? -6.135 16.112 8.762 1.00 82.31 188 GLN A N 1
ATOM 1433 C CA . GLN A 1 188 ? -7.062 17.250 8.790 1.00 82.31 188 GLN A CA 1
ATOM 1434 C C . GLN A 1 188 ? -8.515 16.848 9.077 1.00 82.31 188 GLN A C 1
ATOM 1436 O O . GLN A 1 188 ? -9.346 17.723 9.297 1.00 82.31 188 GLN A O 1
ATOM 1441 N N . GLY A 1 189 ? -8.853 15.555 9.045 1.00 86.00 189 GLY A N 1
ATOM 1442 C CA . GLY A 1 189 ? -10.219 15.079 9.280 1.00 86.00 189 GLY A CA 1
ATOM 1443 C C . GLY A 1 189 ? -11.221 15.373 8.154 1.00 86.00 189 GLY A C 1
ATOM 1444 O O . GLY A 1 189 ? -12.392 15.038 8.289 1.00 86.00 189 GLY A O 1
ATOM 1445 N N . GLN A 1 190 ? -10.791 16.015 7.061 1.00 89.00 190 GLN A N 1
ATOM 1446 C CA . GLN A 1 190 ? -11.674 16.497 5.985 1.00 89.00 190 GLN A CA 1
ATOM 1447 C C . GLN A 1 190 ? -11.926 15.449 4.894 1.00 89.00 190 GLN A C 1
ATOM 1449 O O . GLN A 1 190 ? -12.982 15.437 4.270 1.00 89.00 190 GLN A O 1
ATOM 1454 N N . SER A 1 191 ? -10.955 14.569 4.665 1.00 93.50 191 SER A N 1
ATOM 1455 C CA . SER A 1 191 ? -10.967 13.541 3.625 1.00 93.50 191 SER A CA 1
ATOM 1456 C C . SER A 1 191 ? -10.334 12.254 4.146 1.00 93.50 191 SER A C 1
ATOM 1458 O O . SER A 1 191 ? -9.586 12.268 5.123 1.00 93.50 191 SER A O 1
ATOM 1460 N N . SER A 1 192 ? -10.630 11.123 3.509 1.00 95.38 192 SER A N 1
ATOM 1461 C CA . SER A 1 192 ? -10.083 9.825 3.906 1.00 95.38 192 SER A CA 1
ATOM 1462 C C . SER A 1 192 ? -8.640 9.621 3.433 1.00 95.38 192 SER A C 1
ATOM 1464 O O . SER A 1 192 ? -8.159 10.309 2.528 1.00 95.38 192 SER A O 1
ATOM 1466 N N . LEU A 1 193 ? -7.925 8.664 4.034 1.00 95.50 193 LEU A N 1
ATOM 1467 C CA . LEU A 1 193 ? -6.566 8.304 3.609 1.00 95.50 193 LEU A CA 1
ATOM 1468 C C . LEU A 1 193 ? -6.557 7.797 2.159 1.00 95.50 193 LEU A C 1
ATOM 1470 O O . LEU A 1 193 ? -5.703 8.220 1.381 1.00 95.50 193 LEU A O 1
ATOM 1474 N N . ALA A 1 194 ? -7.541 6.971 1.786 1.00 95.56 194 ALA A N 1
ATOM 1475 C CA . ALA A 1 194 ? -7.726 6.466 0.427 1.00 95.56 194 ALA A CA 1
ATOM 1476 C C . ALA A 1 194 ? -7.969 7.599 -0.584 1.00 95.56 194 ALA A C 1
ATOM 1478 O O . ALA A 1 194 ? -7.292 7.668 -1.611 1.00 95.56 194 ALA A O 1
ATOM 1479 N N . HIS A 1 195 ? -8.866 8.538 -0.259 1.00 95.38 195 HIS A N 1
ATOM 1480 C CA . HIS A 1 195 ? -9.120 9.708 -1.103 1.00 95.38 195 HIS A CA 1
ATOM 1481 C C . HIS A 1 195 ? -7.854 10.551 -1.280 1.00 95.38 195 HIS A C 1
ATOM 1483 O O . HIS A 1 195 ? -7.510 10.962 -2.387 1.00 95.38 195 HIS A O 1
ATOM 1489 N N . ASN A 1 196 ? -7.122 10.783 -0.188 1.00 94.31 196 ASN A N 1
ATOM 1490 C CA . ASN A 1 196 ? -5.886 11.551 -0.233 1.00 94.31 196 ASN A CA 1
ATOM 1491 C C . ASN A 1 196 ? -4.817 10.864 -1.089 1.00 94.31 196 ASN A C 1
ATOM 1493 O O . ASN A 1 196 ? -4.188 11.548 -1.889 1.00 94.31 196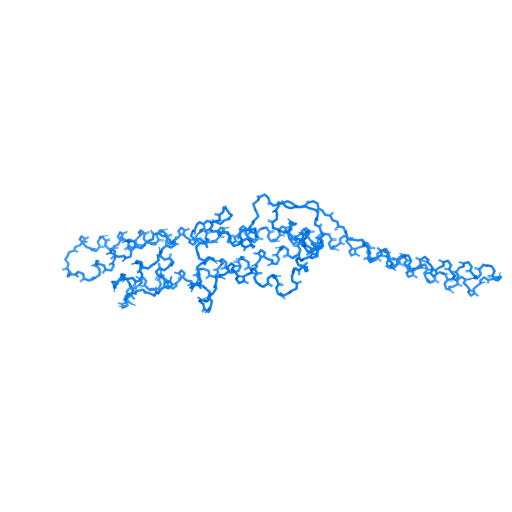 ASN A O 1
ATOM 1497 N N . ALA A 1 197 ? -4.647 9.542 -0.983 1.00 94.12 197 ALA A N 1
ATOM 1498 C CA . ALA A 1 197 ? -3.726 8.786 -1.834 1.00 94.12 197 ALA A CA 1
ATOM 1499 C C . ALA A 1 197 ? -4.084 8.945 -3.319 1.00 94.12 197 ALA A C 1
ATOM 1501 O O . ALA A 1 197 ? -3.269 9.417 -4.111 1.00 94.12 197 ALA A O 1
ATOM 1502 N N . ARG A 1 198 ? -5.353 8.713 -3.680 1.00 93.62 198 ARG A N 1
ATOM 1503 C CA . ARG A 1 198 ? -5.843 8.927 -5.049 1.00 93.62 198 ARG A CA 1
ATOM 1504 C C . ARG A 1 198 ? -5.564 10.344 -5.554 1.00 93.62 198 ARG A C 1
ATOM 1506 O O . ARG A 1 198 ? -5.092 10.517 -6.678 1.00 93.62 198 ARG A O 1
ATOM 1513 N N . ARG A 1 199 ? -5.846 11.371 -4.745 1.00 92.19 199 ARG A N 1
ATOM 1514 C CA . ARG A 1 199 ? -5.590 12.773 -5.116 1.00 92.19 199 ARG A CA 1
ATOM 1515 C C . ARG A 1 199 ? -4.109 13.042 -5.351 1.00 92.19 199 ARG A C 1
ATOM 1517 O O . ARG A 1 199 ? -3.785 13.763 -6.293 1.00 92.19 199 ARG A O 1
ATOM 1524 N N . ARG A 1 200 ? -3.218 12.457 -4.545 1.00 90.94 200 ARG A N 1
ATOM 1525 C CA . ARG A 1 200 ? -1.765 12.571 -4.740 1.00 90.94 200 ARG A CA 1
ATOM 1526 C C . ARG A 1 200 ? -1.331 11.962 -6.068 1.00 90.94 200 ARG A C 1
ATOM 1528 O O . ARG A 1 200 ? -0.641 12.638 -6.828 1.00 90.94 200 ARG A O 1
ATOM 1535 N N . TRP A 1 201 ? -1.822 10.769 -6.394 1.00 91.44 201 TRP A N 1
ATOM 1536 C CA . TRP A 1 201 ? -1.525 10.098 -7.665 1.00 91.44 201 TRP A CA 1
ATOM 1537 C C . TRP A 1 201 ? -1.996 10.915 -8.874 1.00 91.44 201 TRP A C 1
ATOM 1539 O O . TRP A 1 201 ? -1.311 11.000 -9.890 1.00 91.44 201 TRP A O 1
ATOM 1549 N N . GLN A 1 202 ? -3.143 11.589 -8.754 1.00 87.75 202 GLN A N 1
ATOM 1550 C CA . GLN A 1 202 ? -3.664 12.465 -9.806 1.00 87.75 202 GLN A CA 1
ATOM 1551 C C . GLN A 1 202 ? -2.893 13.782 -9.957 1.00 87.75 202 GLN A C 1
ATOM 1553 O O . GLN A 1 202 ? -2.869 14.340 -11.050 1.00 87.75 202 GLN A O 1
ATOM 1558 N N . HIS A 1 203 ? -2.357 14.347 -8.874 1.00 81.62 203 HIS A N 1
ATOM 1559 C CA . HIS A 1 203 ? -1.834 15.720 -8.878 1.00 81.62 203 HIS A CA 1
ATOM 1560 C C . HIS A 1 203 ? -0.320 15.816 -9.009 1.00 81.62 203 HIS A C 1
ATOM 1562 O O . HIS A 1 203 ? 0.165 16.757 -9.631 1.00 81.62 203 HIS A O 1
ATOM 1568 N N . TYR A 1 204 ? 0.435 14.865 -8.467 1.00 73.19 204 TYR A N 1
ATOM 1569 C CA . TYR A 1 204 ? 1.896 14.968 -8.426 1.00 73.19 204 TYR A CA 1
ATOM 1570 C C . TYR A 1 204 ? 2.592 14.364 -9.650 1.00 73.19 204 TYR A C 1
ATOM 1572 O O . TYR A 1 204 ? 3.734 13.930 -9.563 1.00 73.19 204 TYR A O 1
ATOM 1580 N N . GLY A 1 205 ? 1.910 14.342 -10.800 1.00 62.91 205 GLY A N 1
ATOM 1581 C CA . GLY A 1 205 ? 2.487 13.897 -12.075 1.00 62.91 205 GLY A CA 1
ATOM 1582 C C . GLY A 1 205 ? 2.751 12.393 -12.171 1.00 62.91 205 GLY A C 1
ATOM 1583 O O . GLY A 1 205 ? 3.343 11.948 -13.146 1.00 62.91 205 GLY A O 1
ATOM 1584 N N . GLN A 1 206 ? 2.297 11.616 -11.187 1.00 72.44 206 GLN A N 1
ATOM 1585 C CA . GLN A 1 206 ? 2.363 10.156 -11.193 1.00 72.44 206 GLN A CA 1
ATOM 1586 C C . GLN A 1 206 ? 1.496 9.550 -12.303 1.00 72.44 206 GLN A C 1
ATOM 1588 O O . GLN A 1 206 ? 1.869 8.553 -12.912 1.00 72.44 206 GLN A O 1
ATOM 1593 N N . LEU A 1 207 ? 0.348 10.167 -12.589 1.00 81.75 207 LEU A N 1
ATOM 1594 C CA . LEU A 1 207 ? -0.560 9.729 -13.640 1.00 81.75 207 LEU A CA 1
ATOM 1595 C C . LEU A 1 207 ? -0.501 10.652 -14.858 1.00 81.75 207 LEU A C 1
ATOM 1597 O O . LEU A 1 207 ? -0.551 11.879 -14.755 1.00 81.75 207 LEU A O 1
ATOM 1601 N N . GLU A 1 208 ? -0.468 10.029 -16.029 1.00 79.38 208 GLU A N 1
ATOM 1602 C CA . GLU A 1 208 ? -0.708 10.670 -17.314 1.00 79.38 208 GLU A CA 1
ATOM 1603 C C . GLU A 1 208 ? -2.111 11.289 -17.352 1.00 79.38 208 GLU A C 1
ATOM 1605 O O . GLU A 1 208 ? -3.032 10.837 -16.665 1.00 79.38 208 GLU A O 1
ATOM 1610 N N . ARG A 1 209 ? -2.309 12.314 -18.194 1.00 75.50 209 ARG A N 1
ATOM 1611 C CA . ARG A 1 209 ? -3.599 13.025 -18.286 1.00 75.50 209 ARG A CA 1
ATOM 1612 C C . ARG A 1 209 ? -4.747 12.027 -18.515 1.00 75.50 209 ARG A C 1
ATOM 1614 O O . ARG A 1 209 ? -4.758 11.416 -19.593 1.00 75.50 209 ARG A O 1
ATOM 1621 N N . PRO A 1 210 ? -5.715 11.892 -17.582 1.00 70.06 210 PRO A N 1
ATOM 1622 C CA . PRO A 1 210 ? -6.738 10.842 -17.633 1.00 70.06 210 PRO A CA 1
ATOM 1623 C C . PRO A 1 210 ? -7.563 10.831 -18.923 1.00 70.06 210 PRO A C 1
ATOM 1625 O O . PRO A 1 210 ? -7.937 9.766 -19.403 1.00 70.06 210 PRO A O 1
ATOM 1628 N N . ASP A 1 211 ? -7.784 11.999 -19.529 1.00 77.94 211 ASP A N 1
ATOM 1629 C CA . ASP A 1 211 ? -8.586 12.143 -20.753 1.00 77.94 211 ASP A CA 1
ATOM 1630 C C . ASP A 1 211 ? -7.831 11.714 -22.025 1.00 77.94 211 ASP A C 1
ATOM 1632 O O . ASP A 1 211 ? -8.417 11.513 -23.093 1.00 77.94 211 ASP A O 1
ATOM 1636 N N . SER A 1 212 ? -6.510 11.543 -21.934 1.00 85.12 212 SER A N 1
ATOM 1637 C CA . SER A 1 212 ? -5.691 11.095 -23.056 1.00 85.12 212 SER A CA 1
ATOM 1638 C C . SER A 1 212 ? -5.794 9.580 -23.258 1.00 85.12 212 SER A C 1
ATOM 1640 O O . SER A 1 212 ? -6.060 8.809 -22.335 1.00 85.12 212 SER A O 1
ATOM 1642 N N . ARG A 1 213 ? -5.543 9.107 -24.487 1.00 85.06 213 ARG A N 1
ATOM 1643 C CA . ARG A 1 213 ? -5.481 7.662 -24.776 1.00 85.06 213 ARG A CA 1
ATOM 1644 C C . ARG A 1 213 ? -4.413 6.957 -23.928 1.00 85.06 213 ARG A C 1
ATOM 1646 O O . ARG A 1 213 ? -4.662 5.857 -23.450 1.00 85.06 213 ARG A O 1
ATOM 1653 N N . LYS A 1 214 ? -3.254 7.602 -23.737 1.00 83.69 214 LYS A N 1
ATOM 1654 C CA . LYS A 1 214 ? -2.154 7.086 -22.909 1.00 83.69 214 LYS A CA 1
ATOM 1655 C C . LYS A 1 214 ? -2.540 7.023 -21.430 1.00 83.69 214 LYS A C 1
ATOM 1657 O O . LYS A 1 214 ? -2.314 5.997 -20.807 1.00 83.69 214 LYS A O 1
ATOM 1662 N N . GLY A 1 215 ? -3.198 8.062 -20.913 1.00 86.06 215 GLY A N 1
ATOM 1663 C CA . GLY A 1 215 ? -3.716 8.089 -19.544 1.00 86.06 215 GLY A CA 1
ATOM 1664 C C . GLY A 1 215 ? -4.717 6.973 -19.279 1.00 86.06 215 GLY A C 1
ATOM 1665 O O . GLY A 1 215 ? -4.528 6.205 -18.347 1.00 86.06 215 GLY A O 1
ATOM 1666 N N . ARG A 1 216 ? -5.721 6.790 -20.146 1.00 87.44 216 ARG A N 1
ATOM 1667 C CA . ARG A 1 216 ? -6.682 5.680 -20.002 1.00 87.44 216 ARG A CA 1
ATOM 1668 C C . ARG A 1 216 ? -6.011 4.307 -19.991 1.00 87.44 216 ARG A C 1
ATOM 1670 O O . ARG A 1 216 ? -6.344 3.492 -19.139 1.00 87.44 216 ARG A O 1
ATOM 1677 N N . ALA A 1 217 ? -5.046 4.081 -20.884 1.00 89.56 217 ALA A N 1
ATOM 1678 C CA . ALA A 1 217 ? -4.281 2.837 -20.907 1.00 89.56 217 ALA A CA 1
ATOM 1679 C C . ALA A 1 217 ? -3.456 2.642 -19.623 1.00 89.56 217 ALA A C 1
ATOM 1681 O O . ALA A 1 217 ? -3.412 1.539 -19.092 1.00 89.56 217 ALA A O 1
ATOM 1682 N N . GLN A 1 218 ? -2.848 3.705 -19.088 1.00 91.62 218 GLN A N 1
ATOM 1683 C CA . GLN A 1 218 ? -2.106 3.648 -17.828 1.00 91.62 218 GLN A CA 1
ATOM 1684 C C . GLN A 1 218 ? -3.026 3.344 -16.636 1.00 91.62 218 GLN A C 1
ATOM 1686 O O . GLN A 1 218 ? -2.675 2.529 -15.788 1.00 91.62 218 GLN A O 1
ATOM 1691 N N . LEU A 1 219 ? -4.217 3.951 -16.584 1.00 92.25 219 LEU A N 1
ATOM 1692 C CA . LEU A 1 219 ? -5.207 3.671 -15.543 1.00 92.25 219 LEU A CA 1
ATOM 1693 C C . LEU A 1 219 ? -5.681 2.214 -15.596 1.00 92.25 219 LEU A C 1
ATOM 1695 O O . LEU A 1 219 ? -5.738 1.554 -14.564 1.00 92.25 219 LEU A O 1
ATOM 1699 N N . GLU A 1 220 ? -5.993 1.699 -16.786 1.00 92.94 220 GLU A N 1
ATOM 1700 C CA . GLU A 1 220 ? -6.377 0.296 -16.973 1.00 92.94 220 GLU A CA 1
ATOM 1701 C C . GLU A 1 220 ? -5.240 -0.656 -16.578 1.00 92.94 220 GLU A C 1
ATOM 1703 O O . GLU A 1 220 ? -5.472 -1.649 -15.889 1.00 92.94 220 GLU A O 1
ATOM 1708 N N . LEU A 1 221 ? -4.001 -0.317 -16.937 1.00 94.94 221 LEU A N 1
ATOM 1709 C CA . LEU A 1 221 ? -2.818 -1.092 -16.585 1.00 94.94 221 LEU A CA 1
ATOM 1710 C C . LEU A 1 221 ? -2.626 -1.156 -15.058 1.00 94.94 221 LEU A C 1
ATOM 1712 O O . LEU A 1 221 ? -2.518 -2.246 -14.497 1.00 94.94 221 LEU A O 1
ATOM 1716 N N . LEU A 1 222 ? -2.635 -0.003 -14.375 1.00 95.81 222 LEU A N 1
ATOM 1717 C CA . LEU A 1 222 ? -2.378 0.114 -12.933 1.00 95.81 222 LEU A CA 1
ATOM 1718 C C . LEU A 1 222 ? -3.533 -0.389 -12.060 1.00 95.81 222 LEU A C 1
ATOM 1720 O O . LEU A 1 222 ? -3.281 -1.044 -11.045 1.00 95.81 222 LEU A O 1
ATOM 1724 N N . PHE A 1 223 ? -4.778 -0.094 -12.436 1.00 95.75 223 PHE A N 1
ATOM 1725 C CA . PHE A 1 223 ? -5.972 -0.316 -11.608 1.00 95.75 223 PHE A CA 1
ATOM 1726 C C . PHE A 1 223 ? -6.873 -1.460 -12.112 1.00 95.75 223 PHE A C 1
ATOM 1728 O O . PHE A 1 223 ? -7.842 -1.802 -11.437 1.00 95.75 223 PHE A O 1
ATOM 1735 N N . GLY A 1 224 ? -6.556 -2.068 -13.262 1.00 94.12 224 GLY A N 1
ATOM 1736 C CA . GLY A 1 224 ? -7.218 -3.263 -13.803 1.00 94.12 224 GLY A CA 1
ATOM 1737 C C . GLY A 1 224 ? -6.599 -4.571 -13.298 1.00 94.12 224 GLY A C 1
ATOM 1738 O O . GLY A 1 224 ? -6.235 -4.660 -12.130 1.00 94.12 224 GLY A O 1
ATOM 1739 N N . GLY A 1 225 ? -6.479 -5.585 -14.166 1.00 94.31 225 GLY A N 1
ATOM 1740 C CA . GLY A 1 225 ? -5.872 -6.895 -13.843 1.00 94.31 225 GLY A CA 1
ATOM 1741 C C . GLY A 1 225 ? -4.402 -7.066 -14.265 1.00 94.31 225 GLY A C 1
ATOM 1742 O O . GLY A 1 225 ? -3.790 -8.104 -13.993 1.00 94.31 225 GLY A O 1
ATOM 1743 N N . GLY A 1 226 ? -3.835 -6.063 -14.939 1.00 94.94 226 GLY A N 1
ATOM 1744 C CA . GLY A 1 226 ? -2.459 -6.046 -15.434 1.00 94.94 226 GLY A CA 1
ATOM 1745 C C . GLY A 1 226 ? -2.368 -5.982 -16.956 1.00 94.94 226 GLY A C 1
ATOM 1746 O O . GLY A 1 226 ? -3.358 -5.742 -17.643 1.00 94.94 226 GLY A O 1
ATOM 1747 N N . GLY A 1 227 ? -1.163 -6.166 -17.490 1.00 96.44 227 GLY A N 1
ATOM 1748 C CA . GLY A 1 227 ? -0.887 -6.004 -18.916 1.00 96.44 227 GLY A CA 1
ATOM 1749 C C . GLY A 1 227 ? 0.607 -5.962 -19.216 1.00 96.44 227 GLY A C 1
ATOM 1750 O O . GLY A 1 227 ? 1.413 -6.464 -18.436 1.00 96.44 227 GLY A O 1
ATOM 1751 N N . HIS A 1 228 ? 0.979 -5.375 -20.354 1.00 96.38 228 HIS A N 1
ATOM 1752 C CA . HIS A 1 228 ? 2.386 -5.154 -20.689 1.00 96.38 228 HIS A CA 1
ATOM 1753 C C . HIS A 1 228 ? 2.883 -3.882 -20.010 1.00 96.38 228 HIS A C 1
ATOM 1755 O O . HIS A 1 228 ? 2.421 -2.786 -20.321 1.00 96.38 228 HIS A O 1
ATOM 1761 N N . TYR A 1 229 ? 3.824 -4.050 -19.092 1.00 96.12 229 TYR A N 1
ATOM 1762 C CA . TYR A 1 229 ? 4.459 -2.969 -18.359 1.00 96.12 229 TYR A CA 1
ATOM 1763 C C . TYR A 1 229 ? 5.851 -2.681 -18.908 1.00 96.12 229 TYR A C 1
ATOM 1765 O O . TYR A 1 229 ? 6.601 -3.616 -19.185 1.00 96.12 229 TYR A O 1
ATOM 1773 N N . ASP A 1 230 ? 6.208 -1.403 -19.000 1.00 94.00 230 ASP A N 1
ATOM 1774 C CA . ASP A 1 230 ? 7.605 -0.972 -19.033 1.00 94.00 230 ASP A CA 1
ATOM 1775 C C . ASP A 1 230 ? 8.131 -0.719 -17.606 1.00 94.00 230 ASP A C 1
ATOM 1777 O O . ASP A 1 230 ? 7.394 -0.823 -16.619 1.00 94.00 230 ASP A O 1
ATOM 1781 N N . ALA A 1 231 ? 9.422 -0.401 -17.493 1.00 94.31 231 ALA A N 1
ATOM 1782 C CA . ALA A 1 231 ? 10.057 -0.136 -16.205 1.00 94.31 231 ALA A CA 1
ATOM 1783 C C . ALA A 1 231 ? 9.401 1.033 -15.449 1.00 94.31 231 ALA A C 1
ATOM 1785 O O . ALA A 1 231 ? 9.152 0.931 -14.250 1.00 94.31 231 ALA A O 1
ATOM 1786 N N . ASN A 1 232 ? 9.055 2.118 -16.148 1.00 91.56 232 ASN A N 1
ATOM 1787 C CA . ASN A 1 232 ? 8.470 3.311 -15.534 1.00 91.56 232 ASN A CA 1
ATOM 1788 C C . ASN A 1 232 ? 7.097 3.019 -14.920 1.00 91.56 232 ASN A C 1
ATOM 1790 O O . ASN A 1 232 ? 6.819 3.437 -13.798 1.00 91.56 232 ASN A O 1
ATOM 1794 N N . ALA A 1 233 ? 6.240 2.275 -15.624 1.00 94.12 233 ALA A N 1
ATOM 1795 C CA . ALA A 1 233 ? 4.932 1.888 -15.112 1.00 94.12 233 ALA A CA 1
ATOM 1796 C C . ALA A 1 233 ? 5.030 0.938 -13.903 1.00 94.12 233 ALA A C 1
ATOM 1798 O O . ALA A 1 233 ? 4.152 0.965 -13.037 1.00 94.12 233 ALA A O 1
ATOM 1799 N N . LEU A 1 234 ? 6.076 0.106 -13.828 1.00 96.94 234 LEU A N 1
ATOM 1800 C CA . LEU A 1 234 ? 6.323 -0.766 -12.675 1.00 96.94 234 LEU A CA 1
ATOM 1801 C C . LEU A 1 234 ? 6.859 0.001 -11.467 1.00 96.94 234 LEU A C 1
ATOM 1803 O O . LEU A 1 234 ? 6.318 -0.191 -10.382 1.00 96.94 234 LEU A O 1
ATOM 1807 N N . HIS A 1 235 ? 7.834 0.900 -11.646 1.00 95.56 235 HIS A N 1
ATOM 1808 C CA . HIS A 1 235 ? 8.291 1.791 -10.570 1.00 95.56 235 HIS A CA 1
ATOM 1809 C C . HIS A 1 235 ? 7.126 2.619 -10.021 1.00 95.56 235 HIS A C 1
ATOM 1811 O O . HIS A 1 235 ? 6.896 2.654 -8.818 1.00 95.56 235 HIS A O 1
ATOM 1817 N N . LEU A 1 236 ? 6.297 3.177 -10.907 1.00 95.00 236 LEU A N 1
ATOM 1818 C CA . LEU A 1 236 ? 5.097 3.907 -10.510 1.00 95.00 236 LEU A CA 1
ATOM 1819 C C . LEU A 1 236 ? 4.134 3.049 -9.675 1.00 95.00 236 LEU A C 1
ATOM 1821 O O . LEU A 1 236 ? 3.605 3.504 -8.662 1.00 95.00 236 LEU A O 1
ATOM 1825 N N . ARG A 1 237 ? 3.894 1.797 -10.086 1.00 96.50 237 ARG A N 1
ATOM 1826 C CA . ARG A 1 237 ? 3.075 0.861 -9.305 1.00 96.50 237 ARG A CA 1
ATOM 1827 C C . ARG A 1 237 ? 3.701 0.591 -7.933 1.00 96.50 237 ARG A C 1
ATOM 1829 O O . ARG A 1 237 ? 2.965 0.569 -6.948 1.00 96.50 237 ARG A O 1
ATOM 1836 N N . ALA A 1 238 ? 5.015 0.375 -7.875 1.00 97.50 238 ALA A N 1
ATOM 1837 C CA . ALA A 1 238 ? 5.744 0.138 -6.633 1.00 97.50 238 ALA A CA 1
ATOM 1838 C C . ALA A 1 238 ? 5.616 1.331 -5.675 1.00 97.50 238 ALA A C 1
ATOM 1840 O O . ALA A 1 238 ? 5.240 1.146 -4.520 1.00 97.50 238 ALA A O 1
ATOM 1841 N N . ASP A 1 239 ? 5.799 2.554 -6.173 1.00 95.94 239 ASP A N 1
ATOM 1842 C CA . ASP A 1 239 ? 5.649 3.787 -5.397 1.00 95.94 239 ASP A CA 1
ATOM 1843 C C . ASP A 1 239 ? 4.242 3.925 -4.797 1.00 95.94 239 ASP A C 1
ATOM 1845 O O . ASP A 1 239 ? 4.094 4.210 -3.605 1.00 95.94 239 ASP A O 1
ATOM 1849 N N . MET A 1 240 ? 3.196 3.658 -5.590 1.00 96.56 240 MET A N 1
ATOM 1850 C CA . MET A 1 240 ? 1.810 3.683 -5.106 1.00 96.56 240 MET A CA 1
ATOM 1851 C C . MET A 1 240 ? 1.563 2.637 -4.008 1.00 96.56 240 MET A C 1
ATOM 1853 O O . MET A 1 240 ? 0.895 2.928 -3.014 1.00 96.56 240 MET A O 1
ATOM 1857 N N . LEU A 1 241 ? 2.101 1.423 -4.161 1.00 97.88 241 LEU A N 1
ATOM 1858 C CA . LEU A 1 241 ? 1.972 0.354 -3.164 1.00 97.88 241 LEU A CA 1
ATOM 1859 C C . LEU A 1 241 ? 2.721 0.696 -1.868 1.00 97.88 241 LEU A C 1
ATOM 1861 O O . LEU A 1 241 ? 2.162 0.530 -0.781 1.00 97.88 241 LEU A O 1
ATOM 1865 N N . ASN A 1 242 ? 3.926 1.257 -1.975 1.00 96.31 242 ASN A N 1
ATOM 1866 C CA . ASN A 1 242 ? 4.736 1.716 -0.844 1.00 96.31 242 ASN A CA 1
ATOM 1867 C C . ASN A 1 242 ? 4.055 2.860 -0.072 1.00 96.31 242 ASN A C 1
ATOM 1869 O O . ASN A 1 242 ? 4.067 2.899 1.161 1.00 96.31 242 ASN A O 1
ATOM 1873 N N . GLU A 1 243 ? 3.380 3.772 -0.771 1.00 95.38 243 GLU A N 1
ATOM 1874 C CA . GLU A 1 243 ? 2.601 4.839 -0.140 1.00 95.38 243 GLU A CA 1
ATOM 1875 C C . GLU A 1 243 ? 1.424 4.290 0.690 1.00 95.38 243 GLU A C 1
ATOM 1877 O O . GLU A 1 243 ? 1.170 4.726 1.825 1.00 95.38 243 GLU A O 1
ATOM 1882 N N . LEU A 1 244 ? 0.708 3.299 0.153 1.00 97.62 244 LEU A N 1
ATOM 1883 C CA . LEU A 1 244 ? -0.369 2.624 0.878 1.00 97.62 244 LEU A CA 1
ATOM 1884 C C . LEU A 1 244 ? 0.172 1.812 2.052 1.00 97.62 244 LEU A C 1
ATOM 1886 O O . LEU A 1 244 ? -0.431 1.822 3.124 1.00 97.62 244 LEU A O 1
ATOM 1890 N N . GLN A 1 245 ? 1.317 1.152 1.887 1.00 98.19 245 GLN A N 1
ATOM 1891 C CA . GLN A 1 245 ? 1.989 0.422 2.957 1.00 98.19 245 GLN A CA 1
ATOM 1892 C C . GLN A 1 245 ? 2.303 1.350 4.134 1.00 98.19 245 GLN A C 1
ATOM 1894 O O . GLN A 1 245 ? 1.978 1.026 5.281 1.00 98.19 245 GLN A O 1
ATOM 1899 N N . ALA A 1 246 ? 2.893 2.517 3.864 1.00 96.06 246 ALA A N 1
ATOM 1900 C CA . ALA A 1 246 ? 3.161 3.525 4.882 1.00 96.06 246 ALA A CA 1
ATOM 1901 C C . ALA A 1 246 ? 1.865 3.968 5.581 1.00 96.06 246 ALA A C 1
ATOM 1903 O O . ALA A 1 246 ? 1.805 4.002 6.812 1.00 96.06 246 ALA A O 1
ATOM 1904 N N . SER A 1 247 ? 0.801 4.212 4.810 1.00 95.44 247 SER A N 1
ATOM 1905 C CA . SER A 1 247 ? -0.516 4.594 5.338 1.00 95.44 247 SER A CA 1
ATOM 1906 C C . SER A 1 247 ? -1.121 3.517 6.249 1.00 95.44 247 SER A C 1
ATOM 1908 O O . SER A 1 247 ? -1.615 3.828 7.330 1.00 95.44 247 SER A O 1
ATOM 1910 N N . VAL A 1 248 ? -1.033 2.240 5.866 1.00 97.75 248 VAL A N 1
ATOM 1911 C CA . VAL A 1 248 ? -1.510 1.108 6.679 1.00 97.75 248 VAL A CA 1
ATOM 1912 C C . VAL A 1 248 ? -0.668 0.944 7.947 1.00 97.75 248 VAL A C 1
ATOM 1914 O O . VAL A 1 248 ? -1.215 0.722 9.027 1.00 97.75 248 VAL A O 1
ATOM 1917 N N . ARG A 1 249 ? 0.659 1.106 7.870 1.00 96.44 249 ARG A N 1
ATOM 1918 C CA . ARG A 1 249 ? 1.546 1.025 9.045 1.00 96.44 249 ARG A CA 1
ATOM 1919 C C . ARG A 1 249 ? 1.221 2.090 10.095 1.00 96.44 249 ARG A C 1
ATOM 1921 O O . ARG A 1 249 ? 1.318 1.790 11.289 1.00 96.44 249 ARG A O 1
ATOM 1928 N N . LEU A 1 250 ? 0.809 3.287 9.670 1.00 94.44 250 LEU A N 1
ATOM 1929 C CA . LEU A 1 250 ? 0.444 4.392 10.564 1.00 94.44 250 LEU A CA 1
ATOM 1930 C C . LEU A 1 250 ? -0.775 4.093 11.444 1.00 94.44 250 LEU A C 1
ATOM 1932 O O . LEU A 1 250 ? -0.847 4.636 12.541 1.00 94.44 250 LEU A O 1
ATOM 1936 N N . ILE A 1 251 ? -1.650 3.155 11.063 1.00 95.75 251 ILE A N 1
ATOM 1937 C CA . ILE A 1 251 ? -2.790 2.723 11.896 1.00 95.75 251 ILE A CA 1
ATOM 1938 C C . ILE A 1 251 ? -2.319 2.216 13.274 1.00 95.75 251 ILE A C 1
ATOM 1940 O O . ILE A 1 251 ? -3.019 2.347 14.280 1.00 95.75 251 ILE A O 1
ATOM 1944 N N . ASN A 1 252 ? -1.092 1.687 13.373 1.00 94.88 252 ASN A N 1
ATOM 1945 C CA . ASN A 1 252 ? -0.521 1.284 14.660 1.00 94.88 252 ASN A CA 1
ATOM 1946 C C . ASN A 1 252 ? -0.317 2.461 15.632 1.00 94.88 252 ASN A C 1
ATOM 1948 O O . ASN A 1 252 ? -0.229 2.230 16.837 1.00 94.88 252 ASN A O 1
ATOM 1952 N N . GLN A 1 253 ? -0.230 3.704 15.153 1.00 93.88 253 GLN A N 1
ATOM 1953 C CA . GLN A 1 253 ? -0.174 4.886 16.017 1.00 93.88 253 GLN A CA 1
ATOM 1954 C C . GLN A 1 253 ? -1.519 5.116 16.711 1.00 93.88 253 GLN A C 1
ATOM 1956 O O . GLN A 1 253 ? -1.544 5.290 17.929 1.00 93.88 253 GLN A O 1
ATOM 1961 N N . ASP 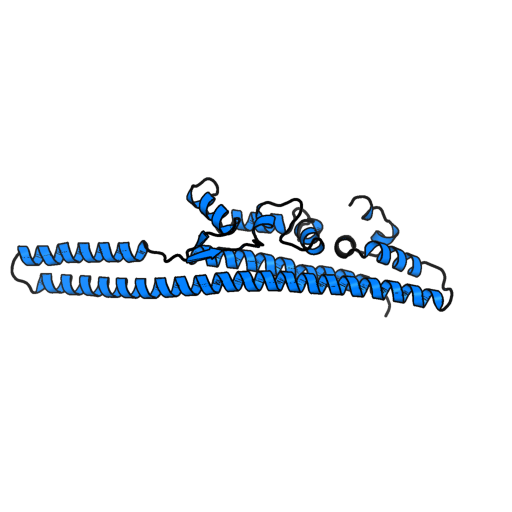A 1 254 ? -2.631 5.012 15.978 1.00 94.50 254 ASP A N 1
ATOM 1962 C CA . ASP A 1 254 ? -3.973 5.085 16.565 1.00 94.50 254 ASP A CA 1
ATOM 1963 C C . ASP A 1 254 ? -4.216 3.919 17.536 1.00 94.50 254 ASP A C 1
ATOM 1965 O O . ASP A 1 254 ? -4.791 4.103 18.610 1.00 94.50 254 ASP A O 1
ATOM 1969 N N . LEU A 1 255 ? -3.710 2.723 17.207 1.00 95.56 255 LEU A N 1
ATOM 1970 C CA . LEU A 1 255 ? -3.787 1.559 18.094 1.00 95.56 255 LEU A CA 1
ATOM 1971 C C . LEU A 1 255 ? -3.046 1.784 19.413 1.00 95.56 255 LEU A C 1
ATOM 1973 O O . LEU A 1 255 ? -3.566 1.441 20.475 1.00 95.56 255 LEU A O 1
ATOM 1977 N N . ARG A 1 256 ? -1.855 2.390 19.361 1.00 94.81 256 ARG A N 1
ATOM 1978 C CA . ARG A 1 256 ? -1.119 2.797 20.566 1.00 94.81 256 ARG A CA 1
ATOM 1979 C C . ARG A 1 256 ? -1.910 3.816 21.382 1.00 94.81 256 ARG A C 1
ATOM 1981 O O . ARG A 1 256 ? -1.950 3.672 22.599 1.00 94.81 256 ARG A O 1
ATOM 1988 N N . GLY A 1 257 ? -2.563 4.781 20.732 1.00 94.25 257 GLY A N 1
ATOM 1989 C CA . GLY A 1 257 ? -3.437 5.750 21.401 1.00 94.25 257 GLY A CA 1
ATOM 1990 C C . GLY A 1 257 ? -4.567 5.072 22.182 1.00 94.25 257 GLY A C 1
ATOM 1991 O O . GLY A 1 257 ? -4.715 5.301 23.381 1.00 94.25 257 GLY A O 1
ATOM 1992 N N . LEU A 1 258 ? -5.290 4.143 21.549 1.00 95.38 258 LEU A N 1
ATOM 1993 C CA . LEU A 1 258 ? -6.343 3.374 22.223 1.00 95.38 258 LEU A CA 1
ATOM 1994 C C . LEU A 1 258 ? -5.796 2.537 23.395 1.00 95.38 258 LEU A C 1
ATOM 1996 O O . LEU A 1 258 ? -6.404 2.500 24.462 1.00 95.38 258 LEU A O 1
ATOM 2000 N N . LEU A 1 259 ? -4.642 1.884 23.227 1.00 94.69 259 LEU A N 1
ATOM 2001 C CA . LEU A 1 259 ? -4.000 1.103 24.294 1.00 94.69 259 LEU A CA 1
ATOM 2002 C C . LEU A 1 259 ? -3.577 1.968 25.493 1.00 94.69 259 LEU A C 1
ATOM 2004 O O . LEU A 1 259 ? -3.694 1.528 26.636 1.00 94.69 259 LEU A O 1
ATOM 2008 N N . GLN A 1 260 ? -3.123 3.198 25.252 1.00 93.88 260 GLN A N 1
ATOM 2009 C CA . GLN A 1 260 ? -2.808 4.150 26.319 1.00 93.88 260 GLN A CA 1
ATOM 2010 C C . GLN A 1 260 ? -4.071 4.560 27.078 1.00 93.88 260 GLN A C 1
ATOM 2012 O O . GLN A 1 260 ? -4.081 4.535 28.306 1.00 93.88 260 GLN A O 1
ATOM 2017 N N . GLU A 1 261 ? -5.158 4.863 26.365 1.00 93.12 261 GLU A N 1
ATOM 2018 C CA . GLU A 1 261 ? -6.432 5.247 26.983 1.00 93.12 261 GLU A CA 1
ATOM 2019 C C . GLU A 1 261 ? -7.078 4.105 27.790 1.00 93.12 261 GLU A C 1
ATOM 2021 O O . GLU A 1 261 ? -7.784 4.375 28.765 1.00 93.12 261 GLU A O 1
ATOM 2026 N N . LEU A 1 262 ? -6.812 2.845 27.420 1.00 90.56 262 LEU A N 1
ATOM 2027 C CA . LEU A 1 262 ? -7.243 1.643 28.147 1.00 90.56 262 LEU A CA 1
ATOM 2028 C C . LEU A 1 262 ? -6.545 1.456 29.499 1.00 90.56 262 LEU A C 1
ATOM 2030 O O . LEU A 1 262 ? -7.072 0.747 30.356 1.00 90.56 262 LEU A O 1
ATOM 2034 N N . THR A 1 263 ? -5.382 2.072 29.708 1.00 80.75 263 THR A N 1
ATOM 2035 C CA . THR A 1 263 ? -4.720 2.048 31.015 1.00 80.75 263 THR A CA 1
ATOM 2036 C C . THR A 1 263 ? -5.425 3.049 31.945 1.00 80.75 263 THR A C 1
ATOM 2038 O O . THR A 1 263 ? -5.670 4.192 31.541 1.00 80.75 263 THR A O 1
ATOM 2041 N N . PRO A 1 264 ? -5.812 2.670 33.176 1.00 63.94 264 PRO A N 1
ATOM 2042 C CA . PRO A 1 264 ? -6.375 3.619 34.132 1.00 63.94 264 PRO A CA 1
ATOM 2043 C C . PRO A 1 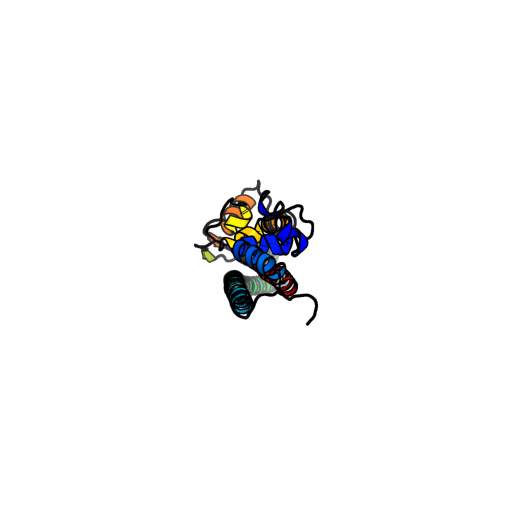264 ? -5.352 4.714 34.481 1.00 63.94 264 PRO A C 1
ATOM 2045 O O . PRO A 1 264 ? -4.177 4.394 34.668 1.00 63.94 264 PRO A O 1
ATOM 2048 N N . PRO A 1 265 ? -5.756 5.990 34.619 1.00 50.56 265 PRO A N 1
ATOM 2049 C CA . PRO A 1 265 ? -4.871 7.011 35.167 1.00 50.56 265 PRO A CA 1
ATOM 2050 C C . PRO A 1 265 ? -4.565 6.679 36.638 1.00 50.56 265 PRO A C 1
ATOM 2052 O O . PRO A 1 265 ? -5.466 6.731 37.472 1.00 50.56 265 PRO A O 1
ATOM 2055 N N . GLY A 1 266 ? -3.311 6.329 36.950 1.00 50.38 266 GLY A N 1
ATOM 2056 C CA . GLY A 1 266 ? -2.849 6.109 38.329 1.00 50.38 266 GLY A CA 1
ATOM 2057 C C . GLY A 1 266 ? -2.270 4.726 38.653 1.00 50.38 266 GLY A C 1
ATOM 2058 O O . GLY A 1 266 ? -2.534 4.214 39.740 1.00 50.38 266 GLY A O 1
ATOM 2059 N N . GLN A 1 267 ? -1.477 4.144 37.750 1.00 39.59 267 GLN A N 1
ATOM 2060 C CA . GLN A 1 267 ? -0.378 3.243 38.127 1.00 39.59 267 GLN A CA 1
ATOM 2061 C C . GLN A 1 267 ? 0.948 3.920 37.800 1.00 39.59 267 GLN A C 1
ATOM 2063 O O . GLN A 1 267 ? 1.003 4.570 36.730 1.00 39.59 267 GLN A O 1
#

Solvent-accessible surface area (backbone atoms only — not comparable to full-atom values): 14264 Å² total; per-residue (Å²): 113,80,69,65,76,63,36,68,72,54,58,73,67,42,55,72,64,36,52,53,50,28,53,46,49,71,33,49,72,46,51,51,51,42,54,52,64,65,73,52,79,94,65,69,69,70,49,56,52,52,46,51,53,34,52,52,54,44,53,54,36,52,49,53,46,51,54,50,42,52,50,53,26,49,51,28,44,51,56,14,50,53,29,34,53,53,14,50,51,36,44,54,55,40,50,58,48,39,52,52,39,49,53,48,27,51,51,44,39,52,54,18,59,50,45,40,74,72,48,90,49,70,70,60,24,50,48,29,47,54,49,23,52,51,51,28,51,52,36,56,50,56,53,75,70,61,78,55,67,45,84,48,76,34,94,76,41,71,55,26,47,42,68,65,63,47,97,70,58,91,74,41,60,69,42,58,43,46,52,34,61,36,22,73,74,26,97,81,44,82,49,18,47,33,56,50,51,42,50,47,42,63,67,72,68,74,44,58,60,66,92,39,74,66,16,44,51,49,49,43,37,69,44,43,57,38,42,77,37,41,30,67,60,22,40,53,50,15,52,55,28,46,53,50,22,54,57,45,55,51,51,55,56,54,51,49,52,36,57,55,59,69,48,73,94,84,124

Foldseek 3Di:
DVVQCPPPQQVVQAPPLLSLLCVLLVLNVLSSVLSVLVPDDDDDDVSVVSNVVSVVVSVVSLVVLVVQLVVLLVVLLVLLVVLQVVLVVQVVVLVVLLVVLVVVLVVLLVVLVVQLVPDPDPVSNCCSVVVSVVSSVVSVVVNVPDFDKDFDWDQQQPLQCLLVVPPDDPNGDSSLNSQQAQLCNDPVSPGGVSPVLNVCCVPVPLADDCPDPRRVVLCCQRNPGHGIDTSSSSNSSSVSSNSVSVVSVCVVVSSVSSVVSPDDPDD

Mean predicted aligned error: 8.0 Å

pLDDT: mean 88.55, std 10.94, range [39.59, 98.5]

Nearest PDB structures (foldseek):
  6z0c-assembly4_D  TM=3.311E-01  e=4.576E+00  Escherichia coli
  6z0c-assembly1_A  TM=3.271E-01  e=8.047E+00  Escherichia coli

Radius of gyration: 29.87 Å; Cα contacts (8 Å, |Δi|>4): 286; chains: 1; bounding box: 67×29×100 Å

Sequence (267 aa):
MQLLLRDSLLSKRFSQRSLLLANAAGVLPQLHELVRLERATPTGNARSEQYQAQQQRILTRLLLLSTTIASVAAELDCEGERADQVASYLTEHANRREQRLTVLSIAVGAASGIATTVLEGRTAQYAFGIGGGLATAILGVLTLTSNPTVLFTHPRNLLADIWQEAPQSNAYPPAVWYVLTEPAFSNQGQSSLAHNARRRWQHYGQLERPDSRKGRAQLELLFGGGGHYDANALHLRADMLNELQASVRLINQDLRGLLQELTPPGQ

Secondary structure (DSSP, 8-state):
-TTTTT-TTTTTTS-HHHHHHHHHHT-HHHHHHHHHHHHSPP-HHHHHHHHHHHHHHHHHHHHHHHHHHHHHHHHHHHHHHHHHHHHHHHHHHHHHHHHHHHHHHHHHHHHHHHHHHH--SHHHHHHHHHHHHHHHHHHHHHHHS----EEEE-SS-TTHHHHHT-SS-SSS-HHHHHHHH-GGGSSSSSS-HHHHHHHHHHHSSSS--TTSHHHHHHHHHHHSSEEEE-HHHHHHHHHHHHHHHHHHHHHHHHHHHHHHHHS-S--